Protein AF-A0A821WU98-F1 (afdb_monomer_lite)

Foldseek 3Di:
DAADLDPVCNPPFGDDPDDDDDPPPDALVNVLVVVQVVLVVCVVVVHQAAAAEEELDPRPLVNQCQQQVQVDDHDDCPVLQDPRWQAFDPPVVPPLFRGGRTHSHAYAYALLNLLLLLLVLQVDPLAFADFPLATQHLVLVVVLQVPDDCVQQVDDPCLSVPPDSSDSVSLCSCLDPSNLVSSVVDPRCPGNSVSSVLSNCLLPLVCLVVSLVVQVVRVVCLVPDDVVSSPPCPVPPPDDPDDDDDPSDSCSHHRHPSSSSNSSSNNNSLVSQVSCCVVVVDPPSSNPSCSSHCVSVVVLLQQLQVPDPPPDPRSDDDSVSSVVSSVD

Secondary structure (DSSP, 8-state):
-B---STTTTTSPPB--------S---HHHHHHHHHHHHHHHHTTT----EEEE-S-HHHHHHHHHHHTTTSPPP--GGG--TT-EE----TT-TT--S-SEESSEEEE-HHHHHHHHHHHHT-TT--EEETTEEE-HHHHHHHHHHS-HHHH---HHHHS-S-TT-SHHHHHHTSHHHHHHHTTSTT-HHHHHHHHHHHHTT-GGGHHHHHHHHHHHHHHHHHS-HHHH---GGG-SS----TT----GGGGS--HHHHHHHHHHHHHHHHHHHHHHTTSS-GGGG-GGGGSSHHHHHHHHHHHH-S-TT-------HHHHHHHHT-

Structure (mmCIF, N/CA/C/O backbone):
data_AF-A0A821WU98-F1
#
_entry.id   AF-A0A821WU98-F1
#
loop_
_atom_site.group_PDB
_atom_site.id
_atom_site.type_symbol
_atom_site.label_atom_id
_atom_site.label_alt_id
_atom_site.label_comp_id
_atom_site.label_asym_id
_atom_site.label_entity_id
_atom_site.label_seq_id
_atom_site.pdbx_PDB_ins_code
_atom_site.Cartn_x
_atom_site.Cartn_y
_atom_site.Cartn_z
_atom_site.occupancy
_atom_site.B_iso_or_equiv
_atom_site.auth_seq_id
_atom_site.auth_comp_id
_atom_site.auth_asym_id
_atom_site.auth_atom_id
_atom_site.pdbx_PDB_model_num
ATOM 1 N N . MET A 1 1 ? -0.597 -2.923 18.416 1.00 86.81 1 MET A N 1
ATOM 2 C CA . MET A 1 1 ? -0.242 -1.597 18.962 1.00 86.81 1 MET A CA 1
ATOM 3 C C . MET A 1 1 ? -1.342 -0.612 18.607 1.00 86.81 1 MET A C 1
ATOM 5 O O . MET A 1 1 ? -2.120 -0.918 17.708 1.00 86.81 1 MET A O 1
ATOM 9 N N . ILE A 1 2 ? -1.428 0.514 19.309 1.00 89.56 2 ILE A N 1
ATOM 10 C CA . ILE A 1 2 ? -2.379 1.593 19.022 1.00 89.56 2 ILE A CA 1
ATOM 11 C C . ILE A 1 2 ? -1.643 2.920 18.878 1.00 89.56 2 ILE A C 1
ATOM 13 O O . ILE A 1 2 ? -0.760 3.215 19.676 1.00 89.56 2 ILE A O 1
ATOM 17 N N . GLN A 1 3 ? -2.025 3.708 17.878 1.00 89.06 3 GLN A N 1
ATOM 18 C CA . GLN A 1 3 ? -1.543 5.070 17.671 1.00 89.06 3 GLN A CA 1
ATOM 19 C C . GLN A 1 3 ? -2.699 6.038 17.956 1.00 89.06 3 GLN A C 1
ATOM 21 O O . GLN A 1 3 ? -3.720 5.965 17.264 1.00 89.06 3 GLN A O 1
ATOM 2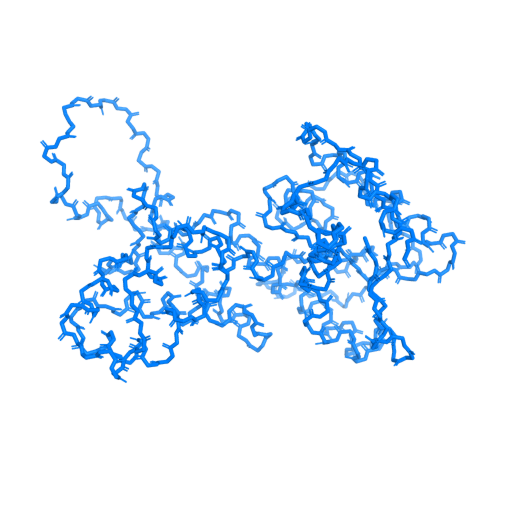6 N N . PRO A 1 4 ? -2.590 6.922 18.962 1.00 88.56 4 PRO A N 1
ATOM 27 C CA . PRO A 1 4 ? -3.572 7.978 19.169 1.00 88.56 4 PRO A CA 1
ATOM 28 C C . PRO A 1 4 ? -3.594 8.957 17.989 1.00 88.56 4 PRO A C 1
ATOM 30 O O . PRO A 1 4 ? -2.552 9.296 17.431 1.00 88.56 4 PRO A O 1
ATOM 33 N N . LEU A 1 5 ? -4.792 9.428 17.637 1.00 85.06 5 LEU A N 1
ATOM 34 C CA . LEU A 1 5 ? -5.016 10.412 16.567 1.00 85.06 5 LEU A CA 1
ATOM 35 C C . LEU A 1 5 ? -5.591 11.740 17.084 1.00 85.06 5 LEU A C 1
ATOM 37 O O . LEU A 1 5 ? -5.927 12.612 16.290 1.00 85.06 5 LEU A O 1
ATOM 41 N N . SER A 1 6 ? -5.759 11.895 18.400 1.00 79.38 6 SER A N 1
ATOM 42 C CA . SER A 1 6 ? -6.257 13.143 18.980 1.00 79.38 6 SER A CA 1
ATOM 43 C C . SER A 1 6 ? -5.145 14.184 19.067 1.00 79.38 6 SER A C 1
ATOM 45 O O . SER A 1 6 ? -3.996 13.850 19.350 1.00 79.38 6 SER A O 1
ATOM 47 N N . SER A 1 7 ? -5.500 15.459 18.899 1.00 68.31 7 SER A N 1
ATOM 48 C CA . SER A 1 7 ? -4.571 16.598 18.956 1.00 68.31 7 SER A CA 1
ATOM 49 C C . SER A 1 7 ? -3.694 16.624 20.212 1.00 68.31 7 SER A C 1
ATOM 51 O O . SER A 1 7 ? -2.523 16.973 20.143 1.00 68.31 7 SER A O 1
ATOM 53 N N . ARG A 1 8 ? -4.232 16.181 21.355 1.00 71.31 8 ARG A N 1
ATOM 54 C CA . ARG A 1 8 ? -3.520 16.137 22.645 1.00 71.31 8 ARG A CA 1
ATOM 55 C C . ARG A 1 8 ? -2.510 14.993 22.778 1.00 71.31 8 ARG A C 1
ATOM 57 O O . ARG A 1 8 ? -1.703 15.021 23.697 1.00 71.31 8 ARG A O 1
ATOM 64 N N . ALA A 1 9 ? -2.595 13.970 21.931 1.00 72.12 9 ALA A N 1
ATOM 65 C CA . ALA A 1 9 ? -1.854 12.717 22.090 1.00 72.12 9 ALA A CA 1
ATOM 66 C C . ALA A 1 9 ? -1.132 12.270 20.810 1.00 72.12 9 ALA A C 1
ATOM 68 O O . ALA A 1 9 ? -0.590 11.170 20.763 1.00 72.12 9 ALA A O 1
ATOM 69 N N . ILE A 1 10 ? -1.146 13.088 19.759 1.00 73.81 10 ILE A N 1
ATOM 70 C CA . ILE A 1 10 ? -0.673 12.683 18.434 1.00 73.81 10 ILE A CA 1
ATOM 71 C C . ILE A 1 10 ? 0.839 12.476 18.358 1.00 73.81 10 ILE A C 1
ATOM 73 O O . ILE A 1 10 ? 1.304 11.651 17.575 1.00 73.81 10 ILE A O 1
ATOM 77 N N . ASP A 1 11 ? 1.580 13.186 19.205 1.00 77.88 11 ASP A N 1
ATOM 78 C CA . ASP A 1 11 ? 3.032 13.065 19.319 1.00 77.88 11 ASP A CA 1
ATOM 79 C C . ASP A 1 11 ? 3.439 11.993 20.345 1.00 77.88 11 ASP A C 1
ATOM 81 O O . ASP A 1 11 ? 4.627 11.752 20.562 1.00 77.88 11 ASP A O 1
ATOM 85 N N . LEU A 1 12 ? 2.463 11.319 20.973 1.00 80.81 12 LEU A N 1
ATOM 86 C CA . LEU A 1 12 ? 2.749 10.198 21.859 1.00 80.81 12 LEU A CA 1
ATOM 87 C C . LEU A 1 12 ? 3.147 8.964 21.040 1.00 80.81 12 LEU A C 1
ATOM 89 O O . LEU A 1 12 ? 2.558 8.686 19.984 1.00 80.81 12 LEU A O 1
ATOM 93 N N . PRO A 1 13 ? 4.128 8.190 21.535 1.00 77.62 13 PRO A N 1
ATOM 94 C CA . PRO A 1 13 ? 4.513 6.946 20.901 1.00 77.62 13 PRO A CA 1
ATOM 95 C C . PRO A 1 13 ? 3.349 5.944 20.930 1.00 77.62 13 PRO A C 1
ATOM 97 O O . PRO A 1 13 ? 2.485 5.997 21.812 1.00 77.62 13 PRO A O 1
ATOM 100 N N . PRO A 1 14 ? 3.318 4.995 19.985 1.00 84.56 14 PRO A N 1
ATOM 101 C CA . PRO A 1 14 ? 2.276 3.992 19.945 1.00 84.56 14 PRO A CA 1
ATOM 102 C C . PRO A 1 14 ? 2.384 3.050 21.144 1.00 84.56 14 PRO A C 1
ATOM 104 O O . PRO A 1 14 ? 3.469 2.613 21.525 1.00 84.56 14 PRO A O 1
ATOM 107 N N . TYR A 1 15 ? 1.236 2.657 21.688 1.00 86.12 15 TYR A N 1
ATOM 108 C CA . TYR A 1 15 ? 1.167 1.775 22.849 1.00 86.12 15 TYR A CA 1
ATOM 109 C C . TYR A 1 15 ? 1.041 0.314 22.426 1.00 86.12 15 TYR A C 1
ATOM 111 O O . TYR A 1 15 ? 0.262 -0.041 21.525 1.00 86.12 15 TYR A O 1
ATOM 119 N N . LEU A 1 16 ? 1.766 -0.574 23.104 1.00 87.50 16 LEU A N 1
ATOM 120 C CA . LEU A 1 16 ? 1.586 -2.009 22.937 1.00 87.50 16 LEU A CA 1
ATOM 121 C C . LEU A 1 16 ? 0.345 -2.480 23.704 1.00 87.50 16 LEU A C 1
ATOM 123 O O . LEU A 1 16 ? 0.379 -2.687 24.906 1.00 87.50 16 LEU A O 1
ATOM 127 N N . LEU A 1 17 ? -0.760 -2.670 22.981 1.00 86.12 17 LEU A N 1
ATOM 128 C CA . LEU A 1 17 ? -2.005 -3.188 23.560 1.00 86.12 17 LEU A CA 1
ATOM 129 C C . LEU A 1 17 ? -1.967 -4.702 23.821 1.00 86.12 17 LEU A C 1
ATOM 131 O O . LEU A 1 17 ? -2.493 -5.180 24.816 1.00 86.12 17 LEU A O 1
ATOM 135 N N . ALA A 1 18 ? -1.422 -5.461 22.871 1.00 85.94 18 ALA A N 1
ATOM 136 C CA . ALA A 1 18 ? -1.409 -6.916 22.906 1.00 85.94 18 ALA A CA 1
ATOM 137 C C . ALA A 1 18 ? -0.236 -7.447 22.080 1.00 85.94 18 ALA A C 1
ATOM 139 O O . ALA A 1 18 ? 0.039 -6.938 20.988 1.00 85.94 18 ALA A O 1
ATOM 140 N N . SER A 1 19 ? 0.409 -8.493 22.593 1.00 86.06 19 SER A N 1
ATOM 141 C CA . SER A 1 19 ? 1.459 -9.256 21.923 1.00 86.06 19 SER A CA 1
ATOM 142 C C . SER A 1 19 ? 1.319 -10.734 22.275 1.00 86.06 19 SER A C 1
ATOM 144 O O . SER A 1 19 ? 1.027 -11.072 23.419 1.00 86.06 19 SER A O 1
ATOM 146 N N . TYR A 1 20 ? 1.501 -11.611 21.293 1.00 86.25 20 TYR A N 1
ATOM 147 C CA . TYR A 1 20 ? 1.457 -13.062 21.462 1.00 86.25 20 TYR A CA 1
ATOM 148 C C . TYR A 1 20 ? 2.141 -13.746 20.275 1.00 86.25 20 TYR A C 1
ATOM 150 O O . TYR A 1 20 ? 2.273 -13.170 19.193 1.00 86.25 20 TYR A O 1
ATOM 158 N N . GLY A 1 21 ? 2.577 -14.989 20.480 1.00 84.62 21 GLY A N 1
ATOM 159 C CA . GLY A 1 21 ? 3.131 -15.826 19.418 1.00 84.62 21 GLY A CA 1
ATOM 160 C C . GLY A 1 21 ? 2.041 -16.416 18.520 1.00 84.62 21 GLY A C 1
ATOM 161 O O . GLY A 1 21 ? 0.936 -16.705 18.972 1.00 84.62 21 GLY A O 1
ATOM 162 N N . THR A 1 22 ? 2.358 -16.624 17.243 1.00 83.56 22 THR A N 1
ATOM 163 C CA . THR A 1 22 ? 1.507 -17.353 16.294 1.00 83.56 22 THR A CA 1
ATOM 164 C C . THR A 1 22 ? 2.364 -18.263 15.423 1.00 83.56 22 THR A C 1
ATOM 166 O O . THR A 1 22 ? 3.484 -17.912 15.059 1.00 83.56 22 THR A O 1
ATOM 169 N N . ASP A 1 23 ? 1.823 -19.419 15.052 1.00 85.31 23 ASP A N 1
ATOM 170 C CA . ASP A 1 23 ? 2.407 -20.348 14.080 1.00 85.31 23 ASP A CA 1
ATOM 171 C C . ASP A 1 23 ? 2.087 -19.966 12.616 1.00 85.31 23 ASP A C 1
ATOM 173 O O . ASP A 1 23 ? 2.383 -20.714 11.686 1.00 85.31 23 ASP A O 1
ATOM 177 N N . SER A 1 24 ? 1.473 -18.794 12.401 1.00 81.00 24 SER A N 1
ATOM 178 C CA . SER A 1 24 ? 1.063 -18.250 11.096 1.00 81.00 24 SER A CA 1
ATOM 179 C C . SER A 1 24 ? -0.023 -19.044 10.352 1.00 81.00 24 SER A C 1
ATOM 181 O O . SER A 1 24 ? -0.330 -18.734 9.190 1.00 81.00 24 SER A O 1
ATOM 183 N N . ARG A 1 25 ? -0.675 -20.014 11.010 1.00 88.19 25 ARG A N 1
ATOM 184 C CA . ARG A 1 25 ? -1.753 -20.833 10.421 1.00 88.19 25 ARG A CA 1
ATOM 185 C C . ARG A 1 25 ? -3.135 -20.172 10.440 1.00 88.19 25 ARG A C 1
ATOM 187 O O . ARG A 1 25 ? -4.088 -20.749 9.932 1.00 88.19 25 ARG A O 1
ATOM 194 N N . TYR A 1 26 ? -3.240 -18.940 10.933 1.00 89.75 26 TYR A N 1
ATOM 195 C CA . TYR A 1 26 ? -4.493 -18.184 10.957 1.00 89.75 26 TYR A CA 1
ATOM 196 C C . TYR A 1 26 ? -5.041 -17.879 9.552 1.00 89.75 26 TYR A C 1
ATOM 198 O O . TYR A 1 26 ? -4.301 -17.740 8.565 1.00 89.75 26 TYR A O 1
ATOM 206 N N . THR A 1 27 ? -6.358 -17.727 9.483 1.00 92.06 27 THR A N 1
ATOM 207 C CA . THR A 1 27 ? -7.149 -17.406 8.294 1.00 92.06 27 THR A CA 1
ATOM 208 C C . THR A 1 27 ? -7.666 -15.965 8.334 1.00 92.06 27 THR A C 1
ATOM 210 O O . THR A 1 27 ? -7.571 -15.263 9.341 1.00 92.06 27 THR A O 1
ATOM 213 N N . SER A 1 28 ? -8.267 -15.502 7.234 1.00 91.69 28 SER A N 1
ATOM 214 C CA . SER A 1 28 ? -8.948 -14.200 7.203 1.00 91.69 28 SER A CA 1
ATOM 215 C C . SER A 1 28 ? -10.123 -14.106 8.186 1.00 91.69 28 SER A C 1
ATOM 217 O O . SER A 1 28 ? -10.431 -13.007 8.637 1.00 91.69 28 SER A O 1
ATOM 219 N N . ASN A 1 29 ? -10.766 -15.223 8.540 1.00 90.75 29 ASN A N 1
ATOM 220 C CA . ASN A 1 29 ? -11.872 -15.225 9.502 1.00 90.75 29 ASN A CA 1
ATOM 221 C C . ASN A 1 29 ? -11.370 -15.033 10.937 1.00 90.75 29 ASN A C 1
ATOM 223 O O . ASN A 1 29 ? -11.980 -14.287 11.704 1.00 90.75 29 ASN A O 1
ATOM 227 N N . ASP A 1 30 ? -10.226 -15.629 11.277 1.00 92.06 30 ASP A N 1
ATOM 228 C CA . ASP A 1 30 ? -9.583 -15.441 12.583 1.00 92.06 30 ASP A CA 1
ATOM 229 C C . ASP A 1 30 ? -9.155 -13.981 12.764 1.00 92.06 30 ASP A C 1
ATOM 231 O O . ASP A 1 30 ? -9.390 -13.366 13.804 1.00 92.06 30 ASP A O 1
ATOM 235 N N . ILE A 1 31 ? -8.60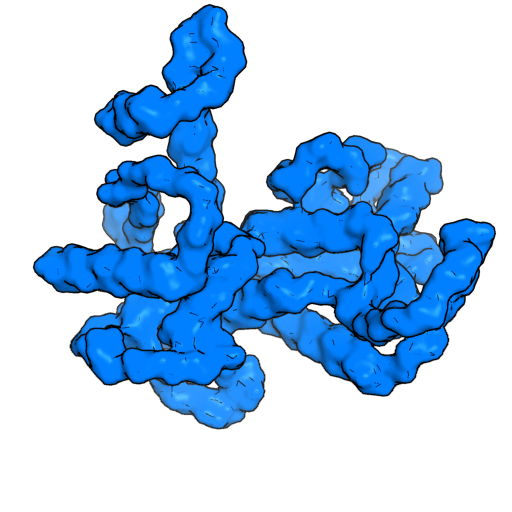6 -13.385 11.699 1.00 92.25 31 ILE A N 1
ATOM 236 C CA . ILE A 1 31 ? -8.261 -11.961 11.648 1.00 92.25 31 ILE A CA 1
ATOM 237 C C . ILE A 1 31 ? -9.489 -11.081 11.916 1.00 92.25 31 ILE A C 1
ATOM 239 O O . ILE A 1 31 ? -9.418 -10.177 12.749 1.00 92.25 31 ILE A O 1
ATOM 243 N N . ILE A 1 32 ? -10.602 -11.337 11.217 1.00 91.19 32 ILE A N 1
ATOM 244 C CA . ILE A 1 32 ? -11.858 -10.596 11.396 1.00 91.19 32 ILE A CA 1
ATOM 245 C C . ILE A 1 32 ? -12.329 -10.710 12.844 1.00 91.19 32 ILE A C 1
ATOM 247 O O . ILE A 1 32 ? -12.612 -9.693 13.471 1.00 91.19 32 ILE A O 1
ATOM 251 N N . SER A 1 33 ? -12.378 -11.928 13.382 1.00 90.56 33 SER A N 1
ATOM 252 C CA . SER A 1 33 ? -12.838 -12.192 14.750 1.00 90.56 33 SER A CA 1
ATOM 253 C C . SER A 1 33 ? -11.995 -11.438 15.777 1.00 90.56 33 SER A C 1
ATOM 255 O O . SER A 1 33 ? -12.533 -10.818 16.694 1.00 90.56 33 SER A O 1
ATOM 257 N N . ARG A 1 34 ? -10.677 -11.388 15.565 1.00 90.94 34 ARG A N 1
ATOM 258 C CA . ARG A 1 34 ? -9.761 -10.602 16.390 1.00 90.94 34 ARG A CA 1
ATOM 259 C C . ARG A 1 34 ? -10.039 -9.101 16.316 1.00 90.94 34 ARG A C 1
ATOM 261 O O . ARG A 1 34 ? -10.093 -8.458 17.358 1.00 90.94 34 ARG A O 1
ATOM 268 N N . TRP A 1 35 ? -10.205 -8.523 15.126 1.00 91.50 35 TRP A N 1
ATOM 269 C CA . TRP A 1 35 ? -10.520 -7.090 15.009 1.00 91.50 35 TRP A CA 1
ATOM 270 C C . TRP A 1 35 ? -11.869 -6.743 15.621 1.00 91.50 35 TRP A C 1
ATOM 272 O O . TRP A 1 35 ? -11.989 -5.693 16.241 1.00 91.50 35 TRP A O 1
ATOM 282 N N . LYS A 1 36 ? -12.868 -7.621 15.491 1.00 89.19 36 LYS A N 1
ATOM 283 C CA . LYS A 1 36 ? -14.148 -7.450 16.182 1.00 89.19 36 LYS A CA 1
ATOM 284 C C . LYS A 1 36 ? -13.938 -7.398 17.691 1.00 89.19 36 LYS A C 1
ATOM 286 O O . LYS A 1 36 ? -14.335 -6.426 18.310 1.00 89.19 36 LYS A O 1
ATOM 291 N N . ASN A 1 37 ? -13.246 -8.382 18.265 1.00 90.69 37 ASN A N 1
ATOM 292 C CA . ASN A 1 37 ? -12.974 -8.412 19.703 1.00 90.69 37 ASN A CA 1
ATOM 293 C C . ASN A 1 37 ? -12.240 -7.144 20.181 1.00 90.69 37 ASN A C 1
ATOM 295 O O . ASN A 1 37 ? -12.685 -6.500 21.126 1.00 90.69 37 ASN A O 1
ATOM 299 N N . ILE A 1 38 ? -11.175 -6.737 19.480 1.00 90.81 38 ILE A N 1
ATOM 300 C CA . ILE A 1 38 ? -10.427 -5.512 19.801 1.00 90.81 38 ILE A CA 1
ATOM 301 C C . ILE A 1 38 ? -11.349 -4.288 19.750 1.00 90.81 38 ILE A C 1
ATOM 303 O O . ILE A 1 38 ? -11.363 -3.494 20.688 1.00 90.81 38 ILE A O 1
ATOM 307 N N . PHE A 1 39 ? -12.134 -4.148 18.681 1.00 90.00 39 PHE A N 1
ATOM 308 C CA . PHE A 1 39 ? -13.072 -3.041 18.509 1.00 90.00 39 PHE A CA 1
ATOM 309 C C . PHE A 1 39 ? -14.089 -2.972 19.655 1.00 90.00 39 PHE A C 1
ATOM 311 O O . PHE A 1 39 ? -14.265 -1.911 20.249 1.00 90.00 39 PHE A O 1
ATOM 318 N N . GLU A 1 40 ? -14.693 -4.105 20.017 1.00 88.62 40 GLU A N 1
ATOM 319 C CA . GLU A 1 40 ? -15.653 -4.200 21.120 1.00 88.62 40 GLU A CA 1
ATOM 320 C C . GLU A 1 40 ? -15.013 -3.813 22.462 1.00 88.62 40 GLU A C 1
ATOM 322 O O . GLU A 1 40 ? -15.597 -3.037 23.216 1.00 88.62 40 GLU A O 1
ATOM 327 N N . LYS A 1 41 ? -13.772 -4.243 22.728 1.00 91.31 41 LYS A N 1
ATOM 328 C CA . LYS A 1 41 ? -13.038 -3.867 23.948 1.00 91.31 41 LYS A CA 1
ATOM 329 C C . LYS A 1 41 ? -12.685 -2.387 24.032 1.00 91.31 41 LYS A C 1
ATOM 331 O O . LYS A 1 41 ? -12.680 -1.828 25.128 1.00 91.31 41 LYS A O 1
ATOM 336 N N . PHE A 1 42 ? -12.410 -1.731 22.909 1.00 90.56 42 PHE A N 1
ATOM 337 C CA . PHE A 1 42 ? -12.261 -0.274 22.891 1.00 90.56 42 PHE A CA 1
ATOM 338 C C . PHE A 1 42 ? -13.598 0.439 23.080 1.00 90.56 42 PHE A C 1
ATOM 340 O O . PHE A 1 42 ? -13.661 1.431 23.808 1.00 90.56 42 PHE A O 1
ATOM 347 N N . ARG A 1 43 ? -14.669 -0.097 22.487 1.00 87.38 43 ARG A N 1
ATOM 348 C CA . ARG A 1 43 ? -16.027 0.435 22.626 1.00 87.38 43 ARG A CA 1
ATOM 349 C C . ARG A 1 43 ? -16.510 0.401 24.075 1.00 87.38 43 ARG A C 1
ATOM 351 O O . ARG A 1 43 ? -17.016 1.410 24.548 1.00 87.38 43 ARG A O 1
ATOM 358 N N . GLU A 1 44 ? -16.285 -0.705 24.789 1.00 90.75 44 GLU A N 1
ATOM 359 C CA . GLU A 1 44 ? -16.557 -0.838 26.235 1.00 90.75 44 GLU A CA 1
ATOM 360 C C . GLU A 1 44 ? -15.872 0.263 27.070 1.00 90.75 44 GLU A C 1
ATOM 362 O O . GLU A 1 44 ? -16.353 0.620 28.139 1.00 90.75 44 GLU A O 1
ATOM 367 N N . LYS A 1 45 ? -14.759 0.825 26.577 1.00 90.94 45 LYS A N 1
ATOM 368 C CA . LYS A 1 45 ? -14.000 1.907 27.223 1.00 90.94 45 LYS A CA 1
ATOM 369 C C . LYS A 1 45 ? -14.273 3.294 26.630 1.00 90.94 45 LYS A C 1
ATOM 371 O O . LYS A 1 45 ? -13.514 4.221 26.899 1.00 90.94 45 LYS A O 1
ATOM 376 N N . HIS A 1 46 ? -15.303 3.439 25.797 1.00 89.56 46 HIS A N 1
ATOM 377 C CA . HIS A 1 46 ? -15.643 4.681 25.091 1.00 89.56 46 HIS A CA 1
ATOM 378 C C . HIS A 1 46 ? -14.512 5.247 24.213 1.00 89.56 46 HIS A C 1
ATOM 380 O O . HIS A 1 46 ? -14.448 6.448 23.948 1.00 89.56 46 HIS A O 1
ATOM 386 N N . ILE A 1 47 ? -13.620 4.385 23.718 1.00 88.62 47 ILE A N 1
ATOM 387 C CA . ILE A 1 47 ? -12.553 4.773 22.796 1.00 88.62 47 ILE A CA 1
ATOM 388 C C . ILE A 1 47 ? -13.020 4.506 21.366 1.00 88.62 47 ILE A C 1
ATOM 390 O O . ILE A 1 47 ? -13.305 3.370 20.982 1.00 88.62 47 ILE A O 1
ATOM 394 N N . LYS A 1 48 ? -13.059 5.559 20.546 1.00 88.69 48 LYS A N 1
ATOM 395 C CA . LYS A 1 48 ? -13.439 5.458 19.134 1.00 88.69 48 LYS A CA 1
ATOM 396 C C . LYS A 1 48 ? -12.257 4.970 18.295 1.00 88.69 48 LYS A C 1
ATOM 398 O O . LYS A 1 48 ? -11.260 5.673 18.141 1.00 88.69 48 LYS A O 1
ATOM 403 N N . VAL A 1 49 ? -12.378 3.777 17.720 1.00 90.56 49 VAL A N 1
ATOM 404 C CA . VAL A 1 49 ? -11.365 3.208 16.820 1.00 90.56 49 VAL A CA 1
ATOM 405 C C . VAL A 1 49 ? -11.641 3.668 15.392 1.00 90.56 49 VAL A C 1
ATOM 407 O O . VAL A 1 49 ? -12.642 3.271 14.802 1.00 90.56 49 VAL A O 1
ATOM 410 N N . LEU A 1 50 ? -10.746 4.475 14.814 1.00 92.19 50 LEU A N 1
ATOM 411 C CA . LEU A 1 50 ? -10.874 4.900 13.415 1.00 92.19 50 LEU A CA 1
ATOM 412 C C . LEU A 1 50 ? -10.698 3.729 12.444 1.00 92.19 50 LEU A C 1
ATOM 414 O O . LEU A 1 50 ? -11.473 3.569 11.502 1.00 92.19 50 LEU A O 1
ATOM 418 N N . GLY A 1 51 ? -9.669 2.912 12.651 1.00 92.31 51 GLY A N 1
ATOM 419 C CA . GLY A 1 51 ? -9.345 1.849 11.717 1.00 92.31 51 GLY A CA 1
ATOM 420 C C . GLY A 1 51 ? -8.109 1.050 12.078 1.00 92.31 51 GLY A C 1
ATOM 421 O O . GLY A 1 51 ? -7.444 1.303 13.080 1.00 92.31 51 GLY A O 1
ATOM 422 N N . TYR A 1 52 ? -7.812 0.085 11.216 1.00 92.38 52 TYR A N 1
ATOM 423 C CA . TYR A 1 52 ? -6.643 -0.779 11.307 1.00 92.38 52 TYR A CA 1
ATOM 424 C C . TYR A 1 52 ? -5.711 -0.515 10.125 1.00 92.38 52 TYR A C 1
ATOM 426 O O . TYR A 1 52 ? -6.144 -0.616 8.975 1.00 92.38 52 TYR A O 1
ATOM 434 N N . SER A 1 53 ? -4.438 -0.224 10.406 1.00 91.50 53 SER A N 1
ATOM 435 C CA . SER A 1 53 ? -3.376 -0.221 9.394 1.00 91.50 53 SER A CA 1
ATOM 436 C C . SER A 1 53 ? -2.521 -1.475 9.510 1.00 91.50 53 SER A C 1
ATOM 438 O O . SER A 1 53 ? -2.153 -1.867 10.621 1.00 91.50 53 SER A O 1
ATOM 440 N N . ILE A 1 54 ? -2.290 -2.154 8.384 1.00 90.44 54 ILE A N 1
ATOM 441 C CA . ILE A 1 54 ? -1.751 -3.518 8.365 1.00 90.44 54 ILE A CA 1
ATOM 442 C C . ILE A 1 54 ? -0.896 -3.757 7.130 1.00 90.44 54 ILE A C 1
ATOM 444 O O . ILE A 1 54 ? -1.189 -3.253 6.046 1.00 90.44 54 ILE A O 1
ATOM 448 N N . ASP A 1 55 ? 0.101 -4.617 7.281 1.00 86.19 55 ASP A N 1
ATOM 449 C CA . ASP A 1 55 ? 0.970 -5.097 6.218 1.00 86.19 55 ASP A CA 1
ATOM 450 C C . ASP A 1 55 ? 0.214 -5.627 4.993 1.00 86.19 55 ASP A C 1
ATOM 452 O O . ASP A 1 55 ? -0.922 -6.119 5.052 1.00 86.19 55 ASP A O 1
ATOM 456 N N . CYS A 1 56 ? 0.911 -5.595 3.858 1.00 86.50 56 CYS A N 1
ATOM 457 C CA . CYS A 1 56 ? 0.387 -5.984 2.552 1.00 86.50 56 CYS A CA 1
ATOM 458 C C . CYS A 1 56 ? 0.261 -7.507 2.320 1.00 86.50 56 CYS A C 1
ATOM 460 O O . CYS A 1 56 ? 0.525 -7.998 1.210 1.00 86.50 56 CYS A O 1
ATOM 462 N N . ASP A 1 57 ? -0.141 -8.271 3.339 1.00 88.88 57 ASP A N 1
ATOM 463 C CA . ASP A 1 57 ? -0.414 -9.709 3.233 1.00 88.88 57 ASP A CA 1
ATOM 464 C C . ASP A 1 57 ? -1.809 -9.996 2.652 1.00 88.88 57 ASP A C 1
ATOM 466 O O . ASP A 1 57 ? -2.801 -9.311 2.911 1.00 88.88 57 ASP A O 1
ATOM 470 N N . SER A 1 58 ? -1.898 -11.069 1.867 1.00 89.38 58 SER A N 1
ATOM 471 C CA . SER A 1 58 ? -3.135 -11.457 1.182 1.00 89.38 58 SER A CA 1
ATOM 472 C C . SER A 1 58 ? -4.281 -11.864 2.121 1.00 89.38 58 SER A C 1
ATOM 474 O O . SER A 1 58 ? -5.442 -11.572 1.813 1.00 89.38 58 SER A O 1
ATOM 476 N N . LYS A 1 59 ? -3.990 -12.494 3.269 1.00 92.56 59 LYS A N 1
ATOM 477 C CA . LYS A 1 59 ? -4.997 -12.907 4.260 1.00 92.56 59 LYS A CA 1
ATOM 478 C C . LYS A 1 59 ? -5.622 -11.687 4.927 1.00 92.56 59 LYS A C 1
ATOM 480 O O . LYS A 1 59 ? -6.845 -11.654 5.098 1.00 92.56 59 LYS A O 1
ATOM 485 N N . TYR A 1 60 ? -4.800 -10.685 5.244 1.00 93.69 60 TYR A N 1
ATOM 486 C CA . TYR A 1 60 ? -5.243 -9.409 5.799 1.00 93.69 60 TYR A CA 1
ATOM 487 C C . TYR A 1 60 ? -6.080 -8.622 4.800 1.00 93.69 60 TYR A C 1
ATOM 489 O O . TYR A 1 60 ? -7.203 -8.246 5.123 1.00 93.69 60 TYR A O 1
ATOM 497 N N . LEU A 1 61 ? -5.614 -8.473 3.560 1.00 94.38 61 LEU A N 1
ATOM 498 C CA . LEU A 1 61 ? -6.383 -7.797 2.516 1.00 94.38 61 LEU A CA 1
ATOM 499 C C . LEU A 1 61 ? -7.752 -8.457 2.281 1.00 94.38 61 LEU A C 1
ATOM 501 O O . LEU A 1 61 ? -8.761 -7.767 2.124 1.00 94.38 61 LEU A O 1
ATOM 505 N N . ARG A 1 62 ? -7.825 -9.795 2.285 1.00 93.44 62 ARG A N 1
ATOM 506 C CA . ARG A 1 62 ? -9.108 -10.510 2.193 1.00 93.44 62 ARG A CA 1
ATOM 507 C C . ARG A 1 62 ? -10.021 -10.185 3.380 1.00 93.44 62 ARG A C 1
ATOM 509 O O . ARG A 1 62 ? -11.197 -9.913 3.153 1.00 93.44 62 ARG A O 1
ATOM 516 N N . ALA A 1 63 ? -9.496 -10.175 4.606 1.00 93.19 63 ALA A N 1
ATOM 517 C CA . ALA A 1 63 ? -10.255 -9.792 5.797 1.00 93.19 63 ALA A CA 1
ATOM 518 C C . ALA A 1 63 ? -10.787 -8.350 5.701 1.00 93.19 63 ALA A C 1
ATOM 520 O O . ALA A 1 63 ? -11.978 -8.125 5.914 1.00 93.19 63 ALA A O 1
ATOM 521 N N . MET A 1 64 ? -9.939 -7.401 5.286 1.00 93.75 64 MET A N 1
ATOM 522 C CA . MET A 1 64 ? -10.318 -5.999 5.065 1.00 93.75 64 MET A CA 1
ATOM 523 C C . MET A 1 64 ? -11.463 -5.880 4.062 1.00 93.75 64 MET A C 1
ATOM 525 O O . MET A 1 64 ? -12.473 -5.248 4.343 1.00 93.75 64 MET A O 1
ATOM 529 N N . ARG A 1 65 ? -11.353 -6.541 2.907 1.00 93.19 65 ARG A N 1
ATOM 530 C CA . ARG A 1 65 ? -12.399 -6.521 1.875 1.00 93.19 65 ARG A CA 1
ATOM 531 C C . ARG A 1 65 ? -13.731 -7.051 2.386 1.00 93.19 65 ARG A C 1
ATOM 533 O O . ARG A 1 65 ? -14.770 -6.434 2.161 1.00 93.19 65 ARG A O 1
ATOM 540 N N . VAL A 1 66 ? -13.704 -8.182 3.089 1.00 91.06 66 VAL A N 1
ATOM 541 C CA . VAL A 1 66 ? -14.914 -8.805 3.639 1.00 91.06 66 VAL A CA 1
ATOM 542 C C . VAL A 1 66 ? -15.560 -7.926 4.707 1.00 91.06 66 VAL A C 1
ATOM 544 O O . VAL A 1 66 ? -16.788 -7.850 4.734 1.00 91.06 66 VAL A O 1
ATOM 547 N N . ILE A 1 67 ? -14.781 -7.244 5.553 1.00 88.50 67 ILE A N 1
ATOM 548 C CA . ILE A 1 67 ? -15.329 -6.441 6.655 1.00 88.50 67 ILE A CA 1
ATOM 549 C C . ILE A 1 67 ? -15.804 -5.054 6.212 1.00 88.50 67 ILE A C 1
ATOM 551 O O . ILE A 1 67 ? -16.865 -4.619 6.650 1.00 88.50 67 ILE A O 1
ATOM 555 N N . THR A 1 68 ? -15.115 -4.401 5.271 1.00 88.81 68 THR A N 1
ATOM 556 C CA . THR A 1 68 ? -15.520 -3.084 4.735 1.00 88.81 68 THR A CA 1
ATOM 557 C C . THR A 1 68 ? -16.545 -3.213 3.610 1.00 88.81 68 THR A C 1
ATOM 559 O O . THR A 1 68 ? -17.400 -2.350 3.404 1.00 88.81 68 THR A O 1
ATOM 562 N N . GLY A 1 69 ? -16.576 -4.362 2.929 1.00 87.25 69 GLY A N 1
ATOM 563 C CA . GLY A 1 69 ? -17.475 -4.637 1.795 1.00 87.25 69 GLY A CA 1
ATOM 564 C C . GLY A 1 69 ? -16.882 -4.210 0.473 1.00 87.25 69 GLY A C 1
ATOM 565 O O . GLY A 1 69 ? -17.604 -4.111 -0.514 1.00 87.25 69 GLY A O 1
ATOM 566 N N . PHE A 1 70 ? -15.576 -3.971 0.474 1.00 89.94 70 PHE A N 1
ATOM 567 C CA . PHE A 1 70 ? -14.814 -3.538 -0.671 1.00 89.94 70 PHE A CA 1
ATOM 568 C C . PHE A 1 70 ? -14.635 -4.685 -1.669 1.00 89.94 70 PHE A C 1
ATOM 570 O O . PHE A 1 70 ? -13.856 -5.622 -1.447 1.00 89.94 70 PHE A O 1
ATOM 577 N N . PHE A 1 71 ? -15.398 -4.635 -2.763 1.00 85.81 71 PHE A N 1
ATOM 578 C CA . PHE A 1 71 ? -15.439 -5.676 -3.795 1.00 85.81 71 PHE A CA 1
ATOM 579 C C . PHE A 1 71 ? -15.625 -7.095 -3.238 1.00 85.81 71 PHE A C 1
ATOM 581 O O . PHE A 1 71 ? -15.034 -8.052 -3.742 1.00 85.81 71 PHE A O 1
ATOM 588 N N . ALA A 1 72 ? -16.388 -7.251 -2.158 1.00 82.56 72 ALA A N 1
ATOM 589 C CA . ALA A 1 72 ? -16.629 -8.546 -1.535 1.00 82.56 72 ALA A CA 1
ATOM 590 C C . ALA A 1 72 ? -18.076 -8.655 -1.059 1.00 82.56 72 ALA A C 1
ATOM 592 O O . ALA A 1 72 ? -18.640 -7.708 -0.501 1.00 82.56 72 ALA A O 1
ATOM 593 N N . LYS A 1 73 ? -18.665 -9.843 -1.247 1.00 68.50 73 LYS A N 1
ATOM 594 C CA . LYS A 1 73 ? -19.941 -10.190 -0.622 1.00 68.50 73 LYS A CA 1
ATOM 595 C C . LYS A 1 73 ? -19.722 -10.258 0.888 1.00 68.50 73 LYS A C 1
ATOM 597 O O . LYS A 1 73 ? -18.842 -10.962 1.376 1.00 68.50 73 LYS A O 1
ATOM 602 N N . SER A 1 74 ? -20.488 -9.450 1.605 1.00 60.34 74 SER A N 1
ATOM 603 C CA . SER A 1 74 ? -20.435 -9.361 3.056 1.00 60.34 74 SER A CA 1
ATOM 604 C C . SER A 1 74 ? -21.144 -10.550 3.691 1.00 60.34 74 SER A C 1
ATOM 606 O O . SER A 1 74 ? -22.254 -10.867 3.284 1.00 60.34 74 SER A O 1
ATOM 608 N N . ILE A 1 75 ? -20.565 -11.117 4.746 1.00 55.12 75 ILE A N 1
ATOM 609 C CA . ILE A 1 75 ? -21.291 -11.972 5.697 1.00 55.12 75 ILE A CA 1
ATOM 610 C C . ILE A 1 75 ? -22.094 -11.049 6.631 1.00 55.12 75 ILE A C 1
ATOM 612 O O . ILE A 1 75 ? -21.613 -9.952 6.911 1.00 55.12 75 ILE A O 1
ATOM 616 N N . ASN A 1 76 ? -23.311 -11.445 7.025 1.00 49.62 76 ASN A N 1
ATOM 617 C CA . ASN A 1 76 ? -24.250 -10.745 7.924 1.00 49.62 76 ASN A CA 1
ATOM 618 C C . ASN A 1 76 ? -23.581 -9.728 8.876 1.00 49.62 76 ASN A C 1
ATOM 620 O O . ASN A 1 76 ? -22.751 -10.094 9.707 1.00 49.62 76 ASN A O 1
ATOM 624 N N . ARG A 1 77 ? -23.915 -8.438 8.705 1.00 55.56 77 ARG A N 1
ATOM 625 C CA . ARG A 1 77 ? -23.235 -7.287 9.339 1.00 55.56 77 ARG A CA 1
ATOM 626 C C . ARG A 1 77 ? -24.064 -6.497 10.341 1.00 55.56 77 ARG A C 1
ATOM 628 O O . ARG A 1 77 ? -23.527 -5.542 10.895 1.00 55.56 77 ARG A O 1
ATOM 635 N N . ASN A 1 78 ? -25.332 -6.840 10.547 1.00 52.59 78 ASN A N 1
ATOM 636 C CA . ASN A 1 78 ? -26.209 -6.043 11.409 1.00 52.59 78 ASN A CA 1
ATOM 637 C C . ASN A 1 78 ? -25.597 -5.857 12.813 1.00 52.59 78 ASN A C 1
ATOM 639 O O . ASN A 1 78 ? -25.659 -4.762 13.356 1.00 52.59 78 ASN A O 1
ATOM 643 N N . ASP A 1 79 ? -24.844 -6.850 13.292 1.00 54.25 79 ASP A N 1
ATOM 644 C CA . ASP A 1 79 ? -24.200 -6.849 14.612 1.00 54.25 79 ASP A CA 1
ATOM 645 C C . ASP A 1 79 ? -22.976 -5.918 14.741 1.00 54.25 79 ASP A C 1
ATOM 647 O O . ASP A 1 79 ? -22.498 -5.681 15.846 1.00 54.25 79 ASP A O 1
ATOM 651 N N . LEU A 1 80 ? -22.417 -5.403 13.637 1.00 59.62 80 LEU A N 1
ATOM 652 C CA . LEU A 1 80 ? -21.233 -4.524 13.670 1.00 59.62 80 LEU A CA 1
ATOM 653 C C . LEU A 1 80 ? -21.578 -3.033 13.678 1.00 59.62 80 LEU A C 1
ATOM 655 O O . LEU A 1 80 ? -20.709 -2.199 13.945 1.00 59.62 80 LEU A O 1
ATOM 659 N N . PHE A 1 81 ? -22.810 -2.676 13.327 1.00 61.22 81 PHE A N 1
ATOM 660 C CA . PHE A 1 81 ? -23.221 -1.293 13.117 1.00 61.22 81 PHE A CA 1
ATOM 661 C C . PHE A 1 81 ? -23.939 -0.733 14.349 1.00 61.22 81 PHE A C 1
ATOM 663 O O . PHE A 1 81 ? -25.141 -0.499 14.301 1.00 61.22 81 PHE A O 1
ATOM 670 N N . GLY A 1 82 ? -23.195 -0.488 15.429 1.00 63.44 82 GLY A N 1
ATOM 671 C CA . GLY A 1 82 ? -23.693 0.291 16.569 1.00 63.44 82 GLY A CA 1
ATOM 672 C C . GLY A 1 82 ? -23.698 1.807 16.313 1.00 63.44 82 GLY A C 1
ATOM 673 O O . GLY A 1 82 ? -23.295 2.270 15.239 1.00 63.44 82 GLY A O 1
ATOM 674 N N . ASP A 1 83 ? -24.076 2.580 17.334 1.00 67.19 83 ASP A N 1
ATOM 675 C CA . ASP A 1 83 ? -24.152 4.057 17.326 1.00 67.19 83 ASP A CA 1
ATOM 676 C C . ASP A 1 83 ? -22.817 4.763 17.024 1.00 67.19 83 ASP A C 1
ATOM 678 O O . ASP A 1 83 ? -22.772 5.954 16.733 1.00 67.19 83 ASP A O 1
ATOM 682 N N . HIS A 1 84 ? -21.705 4.028 17.050 1.00 75.06 84 HIS A N 1
ATOM 683 C CA . HIS A 1 84 ? -20.360 4.555 16.812 1.00 75.06 84 HIS A CA 1
ATOM 684 C C . HIS A 1 84 ? -19.870 4.423 15.365 1.00 75.06 84 HIS A C 1
ATOM 686 O O . HIS A 1 84 ? -18.709 4.735 15.087 1.00 75.06 84 HIS A O 1
ATOM 692 N N . ALA A 1 85 ? -20.715 3.948 14.447 1.00 86.56 85 ALA A N 1
ATOM 693 C CA . ALA A 1 85 ? -20.342 3.829 13.045 1.00 86.56 85 ALA A CA 1
ATOM 694 C C . ALA A 1 85 ? -20.038 5.201 12.423 1.00 86.56 85 ALA A C 1
ATOM 696 O O . ALA A 1 85 ? -20.738 6.186 12.646 1.00 86.56 85 ALA A O 1
ATOM 697 N N . PHE A 1 86 ? -19.015 5.243 11.580 1.00 90.75 86 PHE A N 1
ATOM 698 C CA . PHE A 1 86 ? -18.739 6.377 10.716 1.00 90.75 86 PHE A CA 1
ATOM 699 C C . PHE A 1 86 ? -19.708 6.377 9.545 1.00 90.75 86 PHE A C 1
ATOM 701 O O . PHE A 1 86 ? -19.882 5.348 8.883 1.00 90.75 86 PHE A O 1
ATOM 708 N N . VAL A 1 87 ? -20.283 7.537 9.251 1.00 91.19 87 VAL A N 1
ATOM 709 C CA . VAL A 1 87 ? -21.252 7.688 8.166 1.00 91.19 87 VAL A CA 1
ATOM 710 C C . VAL A 1 87 ? -20.803 8.812 7.254 1.00 91.19 87 VAL A C 1
ATOM 712 O O . VAL A 1 87 ? -20.567 9.924 7.703 1.00 91.19 87 VAL A O 1
ATOM 715 N N . ILE A 1 88 ? -20.706 8.549 5.963 1.00 90.81 88 ILE A N 1
ATOM 716 C CA . ILE A 1 88 ? -20.601 9.608 4.957 1.00 90.81 88 ILE A CA 1
ATOM 717 C C . ILE A 1 88 ? -21.938 9.731 4.234 1.00 90.81 88 ILE A C 1
ATOM 719 O O . ILE A 1 88 ? -22.713 8.772 4.181 1.00 90.81 88 ILE A O 1
ATOM 723 N N . ALA A 1 89 ? -22.214 10.909 3.672 1.00 85.00 89 ALA A N 1
ATOM 724 C CA . ALA A 1 89 ? -23.335 11.062 2.754 1.00 85.00 89 ALA A CA 1
ATOM 725 C C . ALA A 1 89 ? -23.235 10.003 1.646 1.00 85.00 89 ALA A C 1
ATOM 727 O O . ALA A 1 89 ? -22.134 9.622 1.240 1.00 85.00 89 ALA A O 1
ATOM 728 N N . SER A 1 90 ? -24.378 9.496 1.179 1.00 71.75 90 SER A N 1
ATOM 729 C CA . SER A 1 90 ? -24.387 8.479 0.130 1.00 71.75 90 SER A CA 1
ATOM 730 C C . SER A 1 90 ? -23.712 9.024 -1.128 1.00 71.75 90 SER A C 1
ATOM 732 O O . SER A 1 90 ? -24.295 9.807 -1.871 1.00 71.75 90 SER A O 1
ATOM 734 N N . CYS A 1 91 ? -22.497 8.556 -1.402 1.00 76.19 91 CYS A N 1
ATOM 735 C CA . CYS A 1 91 ? -21.784 8.808 -2.650 1.00 76.19 91 CYS A CA 1
ATOM 736 C C . CYS A 1 91 ? -22.296 7.893 -3.775 1.00 76.19 91 CYS A C 1
ATOM 738 O O . CYS A 1 91 ? -21.517 7.469 -4.620 1.00 76.19 91 CYS A O 1
ATOM 740 N N . SER A 1 92 ? -23.586 7.541 -3.796 1.00 71.06 92 SER A N 1
ATOM 741 C CA . SER A 1 92 ? -24.159 6.597 -4.772 1.00 71.06 92 SER A CA 1
ATOM 742 C C . SER A 1 92 ? -24.005 7.058 -6.224 1.00 71.06 92 SER A C 1
ATOM 744 O O . SER A 1 92 ? -24.041 6.236 -7.133 1.00 71.06 92 SER A O 1
ATOM 746 N N . GLN A 1 93 ? -23.793 8.357 -6.444 1.00 84.19 93 GLN A N 1
ATOM 747 C CA . GLN A 1 93 ? -23.487 8.934 -7.754 1.00 84.19 93 GLN A CA 1
ATOM 748 C C . GLN A 1 93 ? -22.021 8.726 -8.177 1.00 84.19 93 GLN A C 1
ATOM 750 O O . GLN A 1 93 ? -21.689 8.825 -9.357 1.00 84.19 93 GLN A O 1
ATOM 755 N N . TRP A 1 94 ? -21.117 8.442 -7.237 1.00 90.50 94 TRP A N 1
ATOM 756 C CA . TRP A 1 94 ? -19.693 8.273 -7.508 1.00 90.50 94 TRP A CA 1
ATOM 757 C C . TRP A 1 94 ? -19.412 6.840 -7.943 1.00 90.50 94 TRP A C 1
ATOM 759 O O . TRP A 1 94 ? -18.991 5.994 -7.158 1.00 90.50 94 TRP A O 1
ATOM 769 N N . ILE A 1 95 ? -19.585 6.579 -9.237 1.00 89.38 95 ILE A N 1
ATOM 770 C CA . ILE A 1 95 ? -19.342 5.264 -9.861 1.00 89.38 95 ILE A CA 1
ATOM 771 C C . ILE A 1 95 ? -17.906 4.735 -9.684 1.00 89.38 95 ILE A C 1
ATOM 773 O O . ILE A 1 95 ? -17.622 3.571 -9.962 1.00 89.38 95 ILE A O 1
ATOM 777 N N . TRP A 1 96 ? -16.990 5.601 -9.251 1.00 90.31 96 TRP A N 1
ATOM 778 C CA . TRP A 1 96 ? -15.580 5.315 -9.026 1.00 90.31 96 TRP A CA 1
ATOM 779 C C . TRP A 1 96 ? -15.232 5.036 -7.556 1.00 90.31 96 TRP A C 1
ATOM 781 O O . TRP A 1 96 ? -14.093 4.626 -7.309 1.00 90.31 96 TRP A O 1
ATOM 791 N N . PHE A 1 97 ? -16.178 5.228 -6.624 1.00 92.06 97 PHE A N 1
ATOM 792 C CA . PHE A 1 97 ? -16.010 5.052 -5.182 1.00 92.06 97 PHE A CA 1
ATOM 793 C C . PHE A 1 97 ? -16.799 3.839 -4.656 1.00 92.06 97 PHE A C 1
ATOM 795 O O . PHE A 1 97 ? -18.024 3.805 -4.697 1.00 92.06 97 PHE A O 1
ATOM 802 N N . TYR A 1 98 ? -16.095 2.842 -4.118 1.00 91.00 98 TYR A N 1
ATOM 803 C CA . TYR A 1 98 ? -16.652 1.524 -3.788 1.00 91.00 98 TYR A CA 1
ATOM 804 C C . TYR A 1 98 ? -16.746 1.192 -2.291 1.00 91.00 98 TYR A C 1
ATOM 806 O O . TYR A 1 98 ? -17.143 0.077 -1.939 1.00 91.00 98 TYR A O 1
ATOM 814 N N . LEU A 1 99 ? -16.383 2.109 -1.387 1.00 90.44 99 LEU A N 1
ATOM 815 C CA . LEU A 1 99 ? -16.662 1.905 0.038 1.00 90.44 99 LEU A CA 1
ATOM 816 C C . LEU A 1 99 ? -18.124 2.223 0.339 1.00 90.44 99 LEU A C 1
ATOM 818 O O . LEU A 1 99 ? -18.704 3.166 -0.189 1.00 90.44 99 LEU A O 1
ATOM 822 N N . ARG A 1 100 ? -18.722 1.425 1.224 1.00 88.19 100 ARG A N 1
ATOM 823 C CA . ARG A 1 100 ? -20.113 1.638 1.639 1.00 88.19 100 ARG A CA 1
ATOM 824 C C . ARG A 1 100 ? -20.218 2.883 2.524 1.00 88.19 100 ARG A C 1
ATOM 826 O O . ARG A 1 100 ? -19.303 3.077 3.322 1.00 88.19 100 ARG A O 1
ATOM 833 N N . PRO A 1 101 ? -21.339 3.629 2.487 1.00 89.25 101 PRO A N 1
ATOM 834 C CA . PRO A 1 101 ? -21.502 4.873 3.247 1.00 89.25 101 PRO A CA 1
ATOM 835 C C . PRO A 1 101 ? -21.455 4.742 4.773 1.00 89.25 101 PRO A C 1
ATOM 837 O O . PRO A 1 101 ? -21.255 5.740 5.450 1.00 89.25 101 PRO A O 1
ATOM 840 N N . LYS A 1 102 ? -21.671 3.538 5.319 1.00 89.56 102 LYS A N 1
ATOM 841 C CA . LYS A 1 102 ? -21.600 3.252 6.758 1.00 89.56 102 LYS A CA 1
ATOM 842 C C . LYS A 1 102 ? -20.485 2.245 7.023 1.00 89.56 102 LYS A C 1
ATOM 844 O O . LYS A 1 102 ? -20.485 1.159 6.435 1.00 89.56 102 LYS A O 1
ATOM 849 N N . GLN A 1 103 ? -19.558 2.590 7.914 1.00 90.00 103 GLN A N 1
ATOM 850 C CA . GLN A 1 103 ? -18.408 1.764 8.295 1.00 90.00 103 GLN A CA 1
ATOM 851 C C . GLN A 1 103 ? -18.217 1.799 9.813 1.00 90.00 103 GLN A C 1
ATOM 853 O O . GLN A 1 103 ? -18.182 2.873 10.401 1.00 90.00 103 GLN A O 1
ATOM 858 N N . SER A 1 104 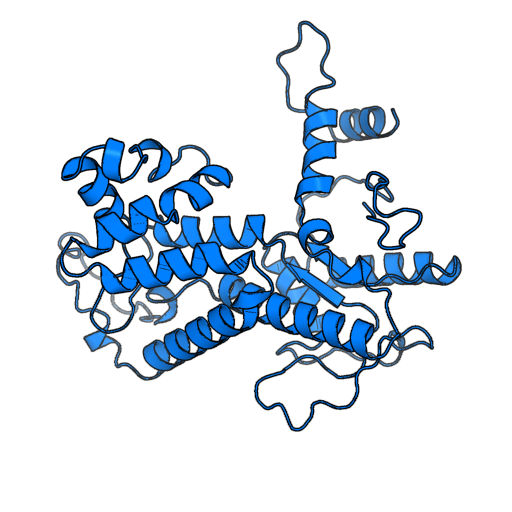? -18.050 0.646 10.460 1.00 88.44 104 SER A N 1
ATOM 859 C CA . SER A 1 104 ? -17.732 0.604 11.900 1.00 88.44 104 SER A CA 1
ATOM 860 C C . SER A 1 104 ? -16.308 1.086 12.174 1.00 88.44 104 SER A C 1
ATOM 862 O O . SER A 1 104 ? -16.050 1.772 13.154 1.00 88.44 104 SER A O 1
ATOM 864 N N . PHE A 1 105 ? -15.392 0.740 11.273 1.00 91.69 105 PHE A N 1
ATOM 865 C CA . PHE A 1 105 ? -14.007 1.180 11.252 1.00 91.69 105 PHE A CA 1
ATOM 866 C C . PHE A 1 105 ? -13.459 1.032 9.831 1.00 91.69 105 PHE A C 1
ATOM 868 O O . PHE A 1 105 ? -14.033 0.333 8.992 1.00 91.69 105 PHE A O 1
ATOM 875 N N . LEU A 1 106 ? -12.335 1.683 9.565 1.00 93.31 106 LEU A N 1
ATOM 876 C CA . LEU A 1 106 ? -11.678 1.696 8.266 1.00 93.31 106 LEU A CA 1
ATOM 877 C C . LEU A 1 106 ? -10.466 0.756 8.239 1.00 93.31 106 LEU A C 1
ATOM 879 O O . LEU A 1 106 ? -9.971 0.306 9.275 1.00 93.31 106 LEU A O 1
ATOM 883 N N . CYS A 1 107 ? -9.982 0.429 7.045 1.00 93.75 107 CYS A N 1
ATOM 884 C CA . CYS A 1 107 ? -8.813 -0.426 6.872 1.00 93.75 107 CYS A CA 1
ATOM 885 C C . CYS A 1 107 ? -7.849 0.196 5.871 1.00 93.75 107 CYS A C 1
ATOM 887 O O . CYS A 1 107 ? -8.254 0.507 4.755 1.00 93.75 107 CYS A O 1
ATOM 889 N N . LEU A 1 108 ? -6.581 0.316 6.253 1.00 92.94 108 LEU A N 1
ATOM 890 C CA . LEU A 1 108 ? -5.511 0.778 5.379 1.00 92.94 108 LEU A CA 1
ATOM 891 C C . LEU A 1 108 ? -4.432 -0.301 5.269 1.00 92.94 108 LEU A C 1
ATOM 893 O O . LEU A 1 108 ? -4.106 -0.990 6.235 1.00 92.94 108 LEU A O 1
ATOM 897 N N . GLN A 1 109 ? -3.889 -0.470 4.075 1.00 92.75 109 GLN A N 1
ATOM 898 C CA . GLN A 1 109 ? -2.707 -1.282 3.831 1.00 92.75 109 GLN A CA 1
ATOM 899 C C . GLN A 1 109 ? -1.468 -0.403 3.956 1.00 92.75 109 GLN A C 1
ATOM 901 O O . GLN A 1 109 ? -1.451 0.708 3.429 1.00 92.75 109 GLN A O 1
ATOM 906 N N . ASP A 1 110 ? -0.430 -0.899 4.620 1.00 90.56 110 ASP A N 1
ATOM 907 C CA . ASP A 1 110 ? 0.788 -0.126 4.838 1.00 90.56 110 ASP A CA 1
ATOM 908 C C . ASP A 1 110 ? 1.441 0.301 3.501 1.00 90.56 110 ASP A C 1
ATOM 910 O O . ASP A 1 110 ? 1.842 -0.570 2.711 1.00 90.56 110 ASP A O 1
ATOM 914 N N . PRO A 1 111 ? 1.574 1.616 3.235 1.00 89.12 111 PRO A N 1
ATOM 915 C CA . PRO A 1 111 ? 2.163 2.123 1.999 1.00 89.12 111 PRO A CA 1
ATOM 916 C C . PRO A 1 111 ? 3.621 1.685 1.784 1.00 89.12 111 PRO A C 1
ATOM 918 O O . PRO A 1 111 ? 4.012 1.377 0.653 1.00 89.12 111 PRO A O 1
ATOM 921 N N . THR A 1 112 ? 4.417 1.561 2.855 1.00 89.00 112 THR A N 1
ATOM 922 C CA . THR A 1 112 ? 5.819 1.114 2.769 1.00 89.00 112 THR A CA 1
ATOM 923 C C . THR A 1 112 ? 5.901 -0.311 2.221 1.00 89.00 112 THR A C 1
ATOM 925 O O . THR A 1 112 ? 6.608 -0.574 1.238 1.00 89.00 112 THR A O 1
ATOM 928 N N . HIS A 1 113 ? 5.143 -1.246 2.798 1.00 89.69 113 HIS A N 1
ATOM 929 C CA . HIS A 1 113 ? 5.094 -2.618 2.295 1.00 89.69 113 HIS A CA 1
ATOM 930 C C . HIS A 1 113 ? 4.472 -2.723 0.897 1.00 89.69 113 HIS A C 1
ATOM 932 O O . HIS A 1 113 ? 4.899 -3.575 0.108 1.00 89.69 113 HIS A O 1
ATOM 938 N N . LEU A 1 114 ? 3.509 -1.864 0.554 1.00 91.69 114 LEU A N 1
ATOM 939 C CA . LEU A 1 114 ? 2.907 -1.824 -0.779 1.00 91.69 114 LEU A CA 1
ATOM 940 C C . LEU A 1 114 ? 3.944 -1.478 -1.853 1.00 91.69 114 LEU A C 1
ATOM 942 O O . LEU A 1 114 ? 4.075 -2.202 -2.844 1.00 91.69 114 LEU A O 1
ATOM 946 N N . ILE A 1 115 ? 4.738 -0.433 -1.629 1.00 91.50 115 ILE A N 1
ATOM 947 C CA . ILE A 1 115 ? 5.810 -0.021 -2.543 1.00 91.50 115 ILE A CA 1
ATOM 948 C C . ILE A 1 115 ? 6.869 -1.112 -2.681 1.00 91.50 115 ILE A C 1
ATOM 950 O O . ILE A 1 115 ? 7.263 -1.471 -3.793 1.00 91.50 115 ILE A O 1
ATOM 954 N N . THR A 1 116 ? 7.279 -1.719 -1.569 1.00 90.62 116 THR A N 1
ATOM 955 C CA . THR A 1 116 ? 8.219 -2.846 -1.588 1.00 90.62 116 THR A CA 1
ATOM 956 C C . THR A 1 116 ? 7.673 -4.030 -2.393 1.00 90.62 116 THR A C 1
ATOM 958 O O . THR A 1 116 ? 8.416 -4.678 -3.135 1.00 90.62 116 THR A O 1
ATOM 961 N N . LYS A 1 117 ? 6.363 -4.294 -2.327 1.00 91.19 117 LYS A N 1
ATOM 962 C CA . LYS A 1 117 ? 5.695 -5.336 -3.120 1.00 91.19 117 LYS A CA 1
ATOM 963 C C . LYS A 1 117 ? 5.690 -5.016 -4.615 1.00 91.19 117 LYS A C 1
ATOM 965 O O . LYS A 1 117 ? 5.941 -5.915 -5.420 1.00 91.19 117 LYS A O 1
ATOM 970 N N . LEU A 1 118 ? 5.455 -3.758 -4.986 1.00 92.19 118 LEU A N 1
ATOM 971 C CA . LEU A 1 118 ? 5.553 -3.288 -6.371 1.00 92.19 118 LEU A CA 1
ATOM 972 C C . LEU A 1 118 ? 6.987 -3.415 -6.895 1.00 92.19 118 LEU A C 1
ATOM 974 O O . LEU A 1 118 ? 7.211 -4.009 -7.949 1.00 92.19 118 LEU A O 1
ATOM 978 N N . ARG A 1 119 ? 7.996 -2.980 -6.141 1.00 90.56 119 ARG A N 1
ATOM 979 C CA . ARG A 1 119 ? 9.392 -3.202 -6.545 1.00 90.56 119 ARG A CA 1
ATOM 980 C C . ARG A 1 119 ? 9.701 -4.692 -6.700 1.00 90.56 119 ARG A C 1
ATOM 982 O O . ARG A 1 119 ? 10.255 -5.107 -7.710 1.00 90.56 119 ARG A O 1
ATOM 989 N N . ASN A 1 120 ? 9.328 -5.525 -5.733 1.00 90.06 120 ASN A N 1
ATOM 990 C CA . ASN A 1 120 ? 9.596 -6.964 -5.806 1.00 90.06 120 ASN A CA 1
ATOM 991 C C . ASN A 1 120 ? 8.908 -7.628 -7.011 1.00 90.06 120 ASN A C 1
ATOM 993 O O . ASN A 1 120 ? 9.412 -8.626 -7.525 1.00 90.06 120 ASN A O 1
ATOM 997 N N . ARG A 1 121 ? 7.794 -7.061 -7.493 1.00 90.88 121 ARG A N 1
ATOM 998 C CA . ARG A 1 121 ? 7.177 -7.456 -8.761 1.00 90.88 121 ARG A CA 1
ATOM 999 C C . ARG A 1 121 ? 8.075 -7.122 -9.954 1.00 90.88 121 ARG A C 1
ATOM 1001 O O . ARG A 1 121 ? 8.294 -8.014 -10.763 1.00 90.88 121 ARG A O 1
ATOM 1008 N N . LEU A 1 122 ? 8.628 -5.909 -10.022 1.00 90.50 122 LEU A N 1
ATOM 1009 C CA . LEU A 1 122 ? 9.586 -5.487 -11.060 1.00 90.50 122 LEU A CA 1
ATOM 1010 C C . LEU A 1 122 ? 10.834 -6.387 -11.119 1.00 90.50 122 LEU A C 1
ATOM 1012 O O . LEU A 1 122 ? 11.354 -6.655 -12.196 1.00 90.50 122 LEU A O 1
ATOM 1016 N N . LEU A 1 123 ? 11.293 -6.883 -9.966 1.00 86.06 123 LEU A N 1
ATOM 1017 C CA . LEU A 1 123 ? 12.455 -7.777 -9.858 1.00 86.06 123 LEU A CA 1
ATOM 1018 C C . LEU A 1 123 ? 12.160 -9.237 -10.217 1.00 86.06 123 LEU A C 1
ATOM 1020 O O . LEU A 1 123 ? 13.073 -10.063 -10.271 1.00 86.06 123 LEU A O 1
ATOM 1024 N N . SER A 1 124 ? 10.893 -9.605 -10.384 1.00 85.44 124 SER A N 1
ATOM 1025 C CA . SER A 1 124 ? 10.515 -11.002 -10.536 1.00 85.44 124 SER A CA 1
ATOM 1026 C C . SER A 1 124 ? 10.699 -11.475 -11.977 1.00 85.44 124 SER A C 1
ATOM 1028 O O . SER A 1 124 ? 10.043 -10.987 -12.894 1.00 85.44 124 SER A O 1
ATOM 1030 N N . SER A 1 125 ? 11.504 -12.526 -12.153 1.00 79.75 125 SER A N 1
ATOM 1031 C CA . SER A 1 125 ? 11.699 -13.216 -13.439 1.00 79.75 125 SER A CA 1
ATOM 1032 C C . SER A 1 125 ? 10.437 -13.888 -13.989 1.00 79.75 125 SER A C 1
ATOM 1034 O O . SER A 1 125 ? 10.400 -14.282 -15.147 1.00 79.75 125 SER A O 1
ATOM 1036 N N . LYS A 1 126 ? 9.384 -14.024 -13.173 1.00 81.19 126 LYS A N 1
ATOM 1037 C CA . LYS A 1 126 ? 8.098 -14.618 -13.570 1.00 81.19 126 LYS A CA 1
ATOM 1038 C C . LYS A 1 126 ? 7.150 -13.602 -14.216 1.00 81.19 126 LYS A C 1
ATOM 1040 O O . LYS A 1 126 ? 5.961 -13.885 -14.360 1.00 81.19 126 LYS A O 1
ATOM 1045 N N . THR A 1 127 ? 7.630 -12.395 -14.497 1.00 83.50 127 THR A N 1
ATOM 1046 C CA . THR A 1 127 ? 6.791 -11.262 -14.886 1.00 83.50 127 THR A CA 1
ATOM 1047 C C . THR A 1 127 ? 7.291 -10.652 -16.171 1.00 83.50 127 THR A C 1
ATOM 1049 O O . THR A 1 127 ? 8.492 -10.581 -16.414 1.00 83.50 127 THR A O 1
ATOM 1052 N N . SER A 1 128 ? 6.337 -10.207 -16.971 1.00 87.56 128 SER A N 1
ATOM 1053 C CA . SER A 1 128 ? 6.572 -9.506 -18.225 1.00 87.56 128 SER A CA 1
ATOM 1054 C C . SER A 1 128 ? 5.660 -8.295 -18.196 1.00 87.56 128 SER A C 1
ATOM 1056 O O . SER A 1 128 ? 4.729 -8.207 -18.980 1.00 87.56 128 SER A O 1
ATOM 1058 N N . MET A 1 129 ? 5.808 -7.435 -17.183 1.00 92.81 129 MET A N 1
ATOM 1059 C CA . MET A 1 129 ? 4.917 -6.284 -17.045 1.00 92.81 129 MET A CA 1
ATOM 1060 C C . MET A 1 129 ? 5.023 -5.399 -18.286 1.00 92.81 129 MET A C 1
ATOM 1062 O O . MET A 1 129 ? 6.113 -5.207 -18.818 1.00 92.81 129 MET A O 1
ATOM 1066 N N . MET A 1 130 ? 3.893 -4.874 -18.743 1.00 91.06 130 MET A N 1
ATOM 1067 C CA . MET A 1 130 ? 3.820 -4.079 -19.966 1.00 91.06 130 MET A CA 1
ATOM 1068 C C . MET A 1 130 ? 2.836 -2.945 -19.806 1.00 91.06 130 MET A C 1
ATOM 1070 O O . MET A 1 130 ? 1.812 -3.129 -19.157 1.00 91.06 130 MET A O 1
ATOM 1074 N N . PHE A 1 131 ? 3.099 -1.820 -20.456 1.00 88.50 131 PHE A N 1
ATOM 1075 C CA . PHE A 1 131 ? 2.163 -0.710 -20.558 1.00 88.50 131 PHE A CA 1
ATOM 1076 C C . PHE A 1 131 ? 2.180 -0.192 -21.997 1.00 88.50 131 PHE A C 1
ATOM 1078 O O . PHE A 1 131 ? 3.200 0.306 -22.472 1.00 88.50 131 PHE A O 1
ATOM 1085 N N . GLY A 1 132 ? 1.063 -0.336 -22.714 1.00 86.75 132 GLY A N 1
ATOM 1086 C CA . GLY A 1 132 ? 1.043 -0.085 -24.156 1.00 86.75 132 GLY A CA 1
ATOM 1087 C C . GLY A 1 132 ? 1.960 -1.059 -24.909 1.00 86.75 132 GLY A C 1
ATOM 1088 O O . GLY A 1 132 ? 1.958 -2.260 -24.651 1.00 86.75 132 GLY A O 1
ATOM 1089 N N . SER A 1 133 ? 2.756 -0.554 -25.848 1.00 86.69 133 SER A N 1
ATOM 1090 C CA . SER A 1 133 ? 3.724 -1.363 -26.606 1.00 86.69 133 SER A CA 1
ATOM 1091 C C . SER A 1 133 ? 5.059 -1.580 -25.890 1.00 86.69 133 SER A C 1
ATOM 1093 O O . SER A 1 133 ? 5.910 -2.294 -26.413 1.00 86.69 133 SER A O 1
ATOM 1095 N N . GLU A 1 134 ? 5.267 -0.963 -24.728 1.00 91.56 134 GLU A N 1
ATOM 1096 C CA . GLU A 1 134 ? 6.550 -0.966 -24.030 1.00 91.56 134 GLU A CA 1
ATOM 1097 C C . GLU A 1 134 ? 6.537 -1.887 -22.803 1.00 91.56 134 GLU A C 1
ATOM 1099 O O . GLU A 1 134 ? 5.525 -2.047 -22.107 1.00 91.56 134 GLU A O 1
ATOM 1104 N N . SER A 1 135 ? 7.692 -2.492 -22.521 1.00 91.25 135 SER A N 1
ATOM 1105 C CA . SER A 1 135 ? 7.877 -3.365 -21.367 1.00 91.25 135 SER A CA 1
ATOM 1106 C C . SER A 1 135 ? 8.300 -2.577 -20.125 1.00 91.25 135 SER A C 1
ATOM 1108 O O . SER A 1 135 ? 8.959 -1.542 -20.187 1.00 91.25 135 SER A O 1
ATOM 1110 N N . ILE A 1 136 ? 7.922 -3.084 -18.957 1.00 93.81 136 ILE A N 1
ATOM 1111 C CA . ILE A 1 136 ? 8.364 -2.586 -17.656 1.00 93.81 136 ILE A CA 1
ATOM 1112 C C . ILE A 1 136 ? 9.323 -3.635 -17.098 1.00 93.81 136 ILE A C 1
ATOM 1114 O O . ILE A 1 136 ? 8.899 -4.672 -16.581 1.00 93.81 136 ILE A O 1
ATOM 1118 N N . ASN A 1 137 ? 10.626 -3.381 -17.229 1.00 89.50 137 ASN A N 1
ATOM 1119 C CA . ASN A 1 137 ? 11.659 -4.359 -16.900 1.00 89.50 137 ASN A CA 1
ATOM 1120 C C . ASN A 1 137 ? 12.841 -3.735 -16.151 1.00 89.50 137 ASN A C 1
ATOM 1122 O O . ASN A 1 137 ? 13.345 -2.676 -16.515 1.00 89.50 137 ASN A O 1
ATOM 1126 N N . ILE A 1 138 ? 13.353 -4.452 -15.150 1.00 90.25 138 ILE A N 1
ATOM 1127 C CA . ILE A 1 138 ? 14.540 -4.054 -14.388 1.00 90.25 138 ILE A CA 1
ATOM 1128 C C . ILE A 1 138 ? 15.793 -3.838 -15.255 1.00 90.25 138 ILE A C 1
ATOM 1130 O O . ILE A 1 138 ? 16.693 -3.096 -14.868 1.00 90.25 138 ILE A O 1
ATOM 1134 N N . ARG A 1 139 ? 15.852 -4.454 -16.442 1.00 90.94 139 ARG A N 1
ATOM 1135 C CA . ARG A 1 139 ? 16.949 -4.297 -17.408 1.00 90.94 139 ARG A CA 1
ATOM 1136 C C . ARG A 1 139 ? 17.218 -2.841 -17.769 1.00 90.94 139 ARG A C 1
ATOM 1138 O O . ARG A 1 139 ? 18.384 -2.492 -17.878 1.00 90.94 139 ARG A O 1
ATOM 1145 N N . PHE A 1 140 ? 16.190 -1.998 -17.868 1.00 92.81 140 PHE A N 1
ATOM 1146 C CA . PHE A 1 140 ? 16.381 -0.572 -18.143 1.00 92.81 140 PHE A CA 1
ATOM 1147 C C . PHE A 1 140 ? 17.153 0.131 -17.021 1.00 92.81 140 PHE A C 1
ATOM 1149 O O . PHE A 1 140 ? 18.041 0.926 -17.301 1.00 92.81 140 PHE A O 1
ATOM 1156 N N . LEU A 1 141 ? 16.902 -0.224 -15.754 1.00 92.69 141 LEU A N 1
ATOM 1157 C CA . LEU A 1 141 ? 17.675 0.304 -14.623 1.00 92.69 141 LEU A CA 1
ATOM 1158 C C . LEU A 1 141 ? 19.118 -0.214 -14.613 1.00 92.69 141 LEU A C 1
ATOM 1160 O O . LEU A 1 141 ? 20.038 0.522 -14.267 1.00 92.69 141 LEU A O 1
ATOM 1164 N N . LEU A 1 142 ? 19.333 -1.476 -14.995 1.00 93.31 142 LEU A N 1
ATOM 1165 C CA . LEU A 1 142 ? 20.682 -2.038 -15.114 1.00 93.31 142 LEU A CA 1
ATOM 1166 C C . LEU A 1 142 ? 21.470 -1.402 -16.262 1.00 93.31 142 LEU A C 1
ATOM 1168 O O . LEU A 1 142 ? 22.666 -1.169 -16.115 1.00 93.31 142 LEU A O 1
ATOM 1172 N N . GLN A 1 143 ? 20.801 -1.128 -17.380 1.00 93.62 143 GLN A N 1
ATOM 1173 C CA . GLN A 1 143 ? 21.382 -0.445 -18.524 1.00 93.62 143 GLN A CA 1
ATOM 1174 C C . GLN A 1 143 ? 21.713 1.008 -18.180 1.00 93.62 143 GLN A C 1
ATOM 1176 O O . GLN A 1 143 ? 22.830 1.438 -18.427 1.00 93.62 143 GLN A O 1
ATOM 1181 N N . LEU A 1 144 ? 20.807 1.724 -17.510 1.00 95.06 144 LEU A N 1
ATOM 1182 C CA . LEU A 1 144 ? 21.062 3.078 -17.019 1.00 95.06 144 LEU A CA 1
ATOM 1183 C C . LEU A 1 144 ? 22.331 3.146 -16.156 1.00 95.06 144 LEU A C 1
ATOM 1185 O O . LEU A 1 144 ? 23.160 4.018 -16.371 1.00 95.06 144 LEU A O 1
ATOM 1189 N N . ILE A 1 145 ? 22.525 2.193 -15.235 1.00 93.75 145 ILE A N 1
ATOM 1190 C CA . ILE A 1 145 ? 23.730 2.138 -14.382 1.00 93.75 145 ILE A CA 1
ATOM 1191 C C . ILE A 1 145 ? 25.009 1.874 -15.187 1.00 93.75 145 ILE A C 1
ATOM 1193 O O . ILE A 1 145 ? 26.097 2.238 -14.747 1.00 93.75 145 ILE A O 1
ATOM 1197 N N . LYS A 1 146 ? 24.900 1.175 -16.318 1.00 94.00 146 LYS A N 1
ATOM 1198 C CA . LYS A 1 146 ? 26.042 0.839 -17.170 1.00 94.00 146 LYS A CA 1
ATOM 1199 C C . LYS A 1 146 ? 26.404 1.991 -18.109 1.00 94.00 146 LYS A C 1
ATOM 1201 O O . LYS A 1 146 ? 27.587 2.235 -18.323 1.00 94.00 146 LYS A O 1
ATOM 1206 N N . ASP A 1 147 ? 25.392 2.645 -18.666 1.00 94.50 147 ASP A N 1
ATOM 1207 C CA . ASP A 1 147 ? 25.540 3.542 -19.810 1.00 94.50 147 ASP A CA 1
ATOM 1208 C C . ASP A 1 147 ? 25.627 5.025 -19.392 1.00 94.50 147 ASP A C 1
ATOM 1210 O O . ASP A 1 147 ? 26.112 5.843 -20.169 1.00 94.50 147 ASP A O 1
ATOM 1214 N N . PHE A 1 148 ? 25.197 5.384 -18.173 1.00 94.62 148 PHE A N 1
ATOM 1215 C CA . PHE A 1 148 ? 25.211 6.760 -17.656 1.00 94.62 148 PHE A CA 1
ATOM 1216 C C . PHE A 1 148 ? 26.107 6.911 -16.421 1.00 94.62 148 PHE A C 1
ATOM 1218 O O . PHE A 1 148 ? 26.432 5.942 -15.731 1.00 94.62 148 PHE A O 1
ATOM 1225 N N . SER A 1 149 ? 26.520 8.148 -16.126 1.00 93.81 149 SER A N 1
ATOM 1226 C CA . SER A 1 149 ? 27.344 8.436 -14.953 1.00 93.81 149 SER A CA 1
ATOM 1227 C C . SER A 1 149 ? 26.518 8.341 -13.675 1.00 93.81 149 SER A C 1
ATOM 1229 O O . SER A 1 149 ? 25.414 8.877 -13.588 1.00 93.81 149 SER A O 1
ATOM 1231 N N . LYS A 1 150 ? 27.104 7.777 -12.610 1.00 92.69 150 LYS A N 1
ATOM 1232 C CA . LYS A 1 150 ? 26.487 7.748 -11.273 1.00 92.69 150 LYS A CA 1
ATOM 1233 C C . LYS A 1 150 ? 26.082 9.142 -10.778 1.00 92.69 150 LYS A C 1
ATOM 1235 O O . LYS A 1 150 ? 25.162 9.238 -9.971 1.00 92.69 150 LYS A O 1
ATOM 1240 N N . LEU A 1 151 ? 26.749 10.205 -11.227 1.00 92.44 151 LEU A N 1
ATOM 1241 C CA . LEU A 1 151 ? 26.391 11.580 -10.865 1.00 92.44 151 LEU A CA 1
ATOM 1242 C C . LEU A 1 151 ? 25.015 11.994 -11.409 1.00 92.44 151 LEU A C 1
ATOM 1244 O O . LEU A 1 151 ? 24.329 12.774 -10.759 1.00 92.44 151 LEU A O 1
ATOM 1248 N N . ASP A 1 152 ? 24.587 11.420 -12.534 1.00 90.06 152 ASP A N 1
ATOM 1249 C CA . ASP A 1 152 ? 23.319 11.762 -13.182 1.00 90.06 152 ASP A CA 1
ATOM 1250 C C . ASP A 1 152 ? 22.121 11.116 -12.478 1.00 90.06 152 ASP A C 1
ATOM 1252 O O . ASP A 1 152 ? 21.044 11.699 -12.403 1.00 90.06 152 ASP A O 1
ATOM 1256 N N . HIS A 1 153 ? 22.299 9.899 -11.951 1.00 91.12 153 HIS A N 1
ATOM 1257 C CA . HIS A 1 153 ? 21.190 9.068 -11.467 1.00 91.12 153 HIS A CA 1
ATOM 1258 C C . HIS A 1 153 ? 21.344 8.550 -10.026 1.00 91.12 153 HIS A C 1
ATOM 1260 O O . HIS A 1 153 ? 20.439 7.906 -9.493 1.00 91.12 153 HIS A O 1
ATOM 1266 N N . GLY A 1 154 ? 22.501 8.737 -9.387 1.00 89.38 154 GLY A N 1
ATOM 1267 C CA . GLY A 1 154 ? 22.774 8.415 -7.976 1.00 89.38 154 GLY A CA 1
ATOM 1268 C C . GLY A 1 154 ? 22.744 6.929 -7.578 1.00 89.38 154 GLY A C 1
ATOM 1269 O O . GLY A 1 154 ? 23.073 6.583 -6.438 1.00 89.38 154 GLY A O 1
ATOM 1270 N N . SER A 1 155 ? 22.358 6.035 -8.487 1.00 89.25 155 SER A N 1
ATOM 1271 C CA . SER A 1 155 ? 22.067 4.619 -8.213 1.00 89.25 155 SER A CA 1
ATOM 1272 C C . SER A 1 155 ? 23.25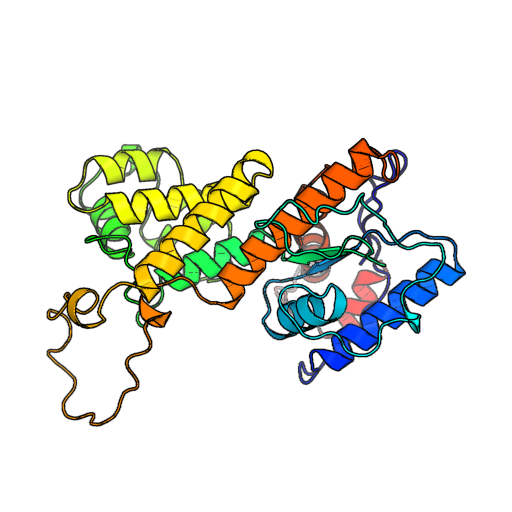8 3.696 -8.479 1.00 89.25 155 SER A C 1
ATOM 1274 O O . SER A 1 155 ? 24.095 3.963 -9.333 1.00 89.25 155 SER A O 1
ATOM 1276 N N . VAL A 1 156 ? 23.339 2.589 -7.746 1.00 89.25 156 VAL A N 1
ATOM 1277 C CA . VAL A 1 156 ? 24.326 1.517 -7.937 1.00 89.25 156 VAL A CA 1
ATOM 1278 C C . VAL A 1 156 ? 23.631 0.168 -8.104 1.00 89.25 156 VAL A C 1
ATOM 1280 O O . VAL A 1 156 ? 22.458 -0.000 -7.774 1.00 89.25 156 VAL A O 1
ATOM 1283 N N . LYS A 1 157 ? 24.365 -0.840 -8.589 1.00 87.56 157 LYS A N 1
ATOM 1284 C CA . LYS A 1 157 ? 23.806 -2.172 -8.879 1.00 87.56 157 LYS A CA 1
ATOM 1285 C C . LYS A 1 157 ? 23.113 -2.819 -7.671 1.00 87.56 157 LYS A C 1
ATOM 1287 O O . LYS A 1 157 ? 22.103 -3.495 -7.849 1.00 87.56 157 LYS A O 1
ATOM 1292 N N . SER A 1 158 ? 23.615 -2.591 -6.455 1.00 86.69 158 SER A N 1
ATOM 1293 C CA . SER A 1 158 ? 23.007 -3.109 -5.221 1.00 86.69 158 SER A CA 1
ATOM 1294 C C . SER A 1 158 ? 21.660 -2.472 -4.876 1.00 86.69 158 SER A C 1
ATOM 1296 O O . SER A 1 158 ? 20.890 -3.089 -4.147 1.00 86.69 158 SER A O 1
ATOM 1298 N N . ASP A 1 159 ? 21.360 -1.280 -5.402 1.00 82.75 159 ASP A N 1
ATOM 1299 C CA . ASP A 1 159 ? 20.059 -0.627 -5.209 1.00 82.75 159 ASP A CA 1
ATOM 1300 C C . ASP A 1 159 ? 18.980 -1.264 -6.097 1.00 82.75 159 ASP A C 1
ATOM 1302 O O . ASP A 1 159 ? 17.814 -1.358 -5.721 1.00 82.75 159 ASP A O 1
ATOM 1306 N N . VAL A 1 160 ? 19.383 -1.730 -7.283 1.00 82.81 160 VAL A N 1
ATOM 1307 C CA . VAL A 1 160 ? 18.499 -2.335 -8.290 1.00 82.81 160 VAL A CA 1
ATOM 1308 C C . VAL A 1 160 ? 18.325 -3.832 -8.049 1.00 82.81 160 VAL A C 1
ATOM 1310 O O . VAL A 1 160 ? 17.230 -4.356 -8.218 1.00 82.81 160 VAL A O 1
ATOM 1313 N N . VAL A 1 161 ? 19.376 -4.530 -7.617 1.00 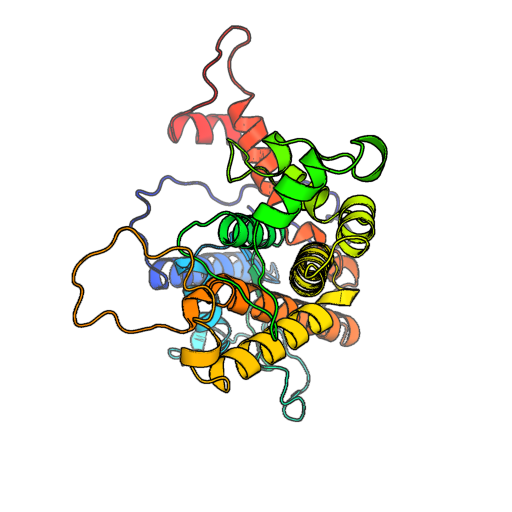81.88 161 VAL A N 1
ATOM 1314 C CA . VAL A 1 161 ? 19.331 -5.960 -7.275 1.00 81.88 161 VAL A CA 1
ATOM 1315 C C . VAL A 1 161 ? 19.682 -6.126 -5.795 1.00 81.88 161 VAL A C 1
ATOM 1317 O O . VAL A 1 161 ? 20.813 -6.490 -5.458 1.00 81.88 161 VAL A O 1
ATOM 1320 N N . PRO A 1 162 ? 18.738 -5.826 -4.886 1.00 74.44 162 PRO A N 1
ATOM 1321 C CA . PRO A 1 162 ? 19.029 -5.836 -3.466 1.00 74.44 162 PRO A CA 1
ATOM 1322 C C . PRO A 1 162 ? 19.134 -7.264 -2.925 1.00 74.44 162 PRO A C 1
ATOM 1324 O O . PRO A 1 162 ? 18.357 -8.149 -3.290 1.00 74.44 162 PRO A O 1
ATOM 1327 N N . LYS A 1 163 ? 20.071 -7.470 -1.990 1.00 80.38 163 LYS A N 1
ATOM 1328 C CA . LYS A 1 163 ? 20.127 -8.693 -1.170 1.00 80.38 163 LYS A CA 1
ATOM 1329 C C . LYS A 1 163 ? 18.899 -8.795 -0.261 1.00 80.38 163 LYS A C 1
ATOM 1331 O O . LYS A 1 163 ? 18.328 -9.870 -0.112 1.00 80.38 163 LYS A O 1
ATOM 1336 N N . ASP A 1 164 ? 18.482 -7.662 0.304 1.00 80.06 164 ASP A N 1
ATOM 1337 C CA . ASP A 1 164 ? 17.308 -7.558 1.164 1.00 80.06 164 ASP A CA 1
ATOM 1338 C C . ASP A 1 164 ? 16.075 -7.069 0.386 1.00 80.06 164 ASP A C 1
ATOM 1340 O O . ASP A 1 164 ? 15.983 -5.920 -0.052 1.00 80.06 164 ASP A O 1
ATOM 1344 N N . ARG A 1 165 ? 15.086 -7.956 0.255 1.00 81.06 165 ARG A N 1
ATOM 1345 C CA . ARG A 1 165 ? 13.812 -7.682 -0.423 1.00 81.06 165 ARG A CA 1
ATOM 1346 C C . ARG A 1 165 ? 12.823 -6.877 0.417 1.00 81.06 165 ARG A C 1
ATOM 1348 O O . ARG A 1 165 ? 11.744 -6.575 -0.094 1.00 81.06 165 ARG A O 1
ATOM 1355 N N . GLN A 1 166 ? 13.151 -6.528 1.655 1.00 81.75 166 GLN A N 1
ATOM 1356 C CA . GLN A 1 166 ? 12.328 -5.677 2.516 1.00 81.75 166 GLN A CA 1
ATOM 1357 C C . GLN A 1 166 ? 12.840 -4.237 2.589 1.00 81.75 166 GLN A C 1
ATOM 1359 O O . GLN A 1 166 ? 12.095 -3.355 3.003 1.00 81.75 166 GLN A O 1
ATOM 1364 N N . ASN A 1 167 ? 14.062 -3.972 2.118 1.00 84.00 167 ASN A N 1
ATOM 1365 C CA . ASN A 1 167 ? 14.655 -2.646 2.217 1.00 84.00 167 ASN A CA 1
ATOM 1366 C C . ASN A 1 167 ? 13.898 -1.614 1.367 1.00 84.00 167 ASN A C 1
ATOM 1368 O O . ASN A 1 167 ? 13.997 -1.599 0.140 1.00 84.00 167 ASN A O 1
ATOM 1372 N N . TYR A 1 168 ? 13.163 -0.737 2.038 1.00 85.25 168 TYR A N 1
ATOM 1373 C CA . TYR A 1 168 ? 12.342 0.296 1.424 1.00 85.25 168 TYR A CA 1
ATOM 1374 C C . TYR A 1 168 ? 13.153 1.473 0.848 1.00 85.25 168 TYR A C 1
ATOM 1376 O O . TYR A 1 168 ? 12.720 2.082 -0.132 1.00 85.25 168 TYR A O 1
ATOM 1384 N N . SER A 1 169 ? 14.353 1.771 1.366 1.00 85.25 169 SER A N 1
ATOM 1385 C CA . SER A 1 169 ? 15.151 2.916 0.892 1.00 85.25 169 SER A CA 1
ATOM 1386 C C . SER A 1 169 ? 15.568 2.767 -0.572 1.00 85.25 169 SER A C 1
ATOM 1388 O O . SER A 1 169 ? 15.581 3.742 -1.323 1.00 85.25 169 SER A O 1
ATOM 1390 N N . PHE A 1 170 ? 15.803 1.531 -1.018 1.00 85.50 170 PHE A N 1
ATOM 1391 C CA . PHE A 1 170 ? 16.070 1.242 -2.424 1.00 85.50 170 PHE A CA 1
ATOM 1392 C C . PHE A 1 170 ? 14.883 1.560 -3.327 1.00 85.50 170 PHE A C 1
ATOM 1394 O O . PHE A 1 170 ? 15.095 2.013 -4.445 1.00 85.50 170 PHE A O 1
ATOM 1401 N N . CYS A 1 171 ? 13.646 1.362 -2.856 1.00 87.25 171 CYS A N 1
ATOM 1402 C CA . CYS A 1 171 ? 12.456 1.708 -3.631 1.00 87.25 171 CYS A CA 1
ATOM 1403 C C . CYS A 1 171 ? 12.413 3.210 -3.925 1.00 87.25 171 CYS A C 1
ATOM 1405 O O . CYS A 1 171 ? 12.216 3.577 -5.076 1.00 87.25 171 CYS A O 1
ATOM 1407 N N . ILE A 1 172 ? 12.669 4.049 -2.912 1.00 87.56 172 ILE A N 1
ATOM 1408 C CA . ILE A 1 172 ? 12.734 5.512 -3.071 1.00 87.56 172 ILE A CA 1
ATOM 1409 C C . ILE A 1 172 ? 13.834 5.890 -4.063 1.00 87.56 172 ILE A C 1
ATOM 1411 O O . ILE A 1 172 ? 13.638 6.731 -4.935 1.00 87.56 172 ILE A O 1
ATOM 1415 N N . LYS A 1 173 ? 15.005 5.263 -3.933 1.00 89.44 173 LYS A N 1
ATOM 1416 C CA . LYS A 1 173 ? 16.173 5.618 -4.734 1.00 89.44 173 LYS A CA 1
ATOM 1417 C C . LYS A 1 173 ? 15.963 5.346 -6.223 1.00 89.44 173 LYS A C 1
ATOM 1419 O O . LYS A 1 173 ? 16.225 6.224 -7.042 1.00 89.44 173 LYS A O 1
ATOM 1424 N N . ILE A 1 174 ? 15.447 4.164 -6.571 1.00 90.81 174 ILE A N 1
ATOM 1425 C CA . ILE A 1 174 ? 15.198 3.804 -7.975 1.00 90.81 174 ILE A CA 1
ATOM 1426 C C . ILE A 1 174 ? 14.017 4.566 -8.590 1.00 90.81 174 ILE A C 1
ATOM 1428 O O . ILE A 1 174 ? 13.921 4.620 -9.809 1.00 90.81 174 ILE A O 1
ATOM 1432 N N . SER A 1 175 ? 13.116 5.125 -7.775 1.00 91.88 175 SER A N 1
ATOM 1433 C CA . SER A 1 175 ? 11.991 5.948 -8.233 1.00 91.88 175 SER A CA 1
ATOM 1434 C C . SER A 1 175 ? 12.261 7.450 -8.125 1.00 91.88 175 SER A C 1
ATOM 1436 O O . SER A 1 175 ? 11.318 8.228 -8.179 1.00 91.88 175 SER A O 1
ATOM 1438 N N . SER A 1 176 ? 13.511 7.862 -7.904 1.00 92.62 176 SER A N 1
ATOM 1439 C CA . SER A 1 176 ? 13.861 9.278 -7.770 1.00 92.62 176 SER A CA 1
ATOM 1440 C C . SER A 1 176 ? 13.786 10.022 -9.105 1.00 92.62 176 SER A C 1
ATOM 1442 O O . SER A 1 176 ? 14.020 9.436 -10.166 1.00 92.62 176 SER A O 1
ATOM 1444 N N . ASP A 1 177 ? 13.535 11.332 -9.041 1.00 93.69 177 ASP A N 1
ATOM 1445 C CA . ASP A 1 177 ? 13.442 12.194 -10.225 1.00 93.69 177 ASP A CA 1
ATOM 1446 C C . ASP A 1 177 ? 14.677 12.083 -11.126 1.00 93.69 177 ASP A C 1
ATOM 1448 O O . ASP A 1 177 ? 14.537 11.920 -12.333 1.00 93.69 177 ASP A O 1
ATOM 1452 N N . CYS A 1 178 ? 15.884 12.073 -10.552 1.00 94.44 178 CYS A N 1
ATOM 1453 C CA . CYS A 1 178 ? 17.132 11.950 -11.311 1.00 94.44 178 CYS A CA 1
ATOM 1454 C C . CYS A 1 178 ? 17.211 10.641 -12.117 1.00 94.44 178 CYS A C 1
ATOM 1456 O O . CYS A 1 178 ? 17.636 10.637 -13.275 1.00 94.44 178 CYS A O 1
ATOM 1458 N N . VAL A 1 179 ? 16.779 9.517 -11.527 1.00 95.00 179 VAL A N 1
ATOM 1459 C CA . VAL A 1 179 ? 16.714 8.226 -12.232 1.00 95.00 179 VAL A CA 1
ATOM 1460 C C . VAL A 1 179 ? 15.699 8.297 -13.364 1.00 95.00 179 VAL A C 1
ATOM 1462 O O . VAL A 1 179 ? 16.005 7.889 -14.482 1.00 95.00 179 VAL A O 1
ATOM 1465 N N . VAL A 1 180 ? 14.509 8.833 -13.099 1.00 95.62 180 VAL A N 1
ATOM 1466 C CA . VAL A 1 180 ? 13.431 8.904 -14.091 1.00 95.62 180 VAL A CA 1
ATOM 1467 C C . VAL A 1 180 ? 13.795 9.833 -15.255 1.00 95.62 180 VAL A C 1
ATOM 1469 O O . VAL A 1 180 ? 13.644 9.437 -16.406 1.00 95.62 180 VAL A O 1
ATOM 1472 N N . GLN A 1 181 ? 14.357 11.010 -14.982 1.00 96.00 181 GLN A N 1
ATOM 1473 C CA . GLN A 1 181 ? 14.838 11.948 -16.006 1.00 96.00 181 GLN A CA 1
ATOM 1474 C C . GLN A 1 181 ? 15.969 11.349 -16.849 1.00 96.00 181 GLN A C 1
ATOM 1476 O O . GLN A 1 181 ? 16.063 11.604 -18.047 1.00 96.00 181 GLN A O 1
ATOM 1481 N N . THR A 1 182 ? 16.836 10.537 -16.241 1.00 95.69 182 THR A N 1
ATOM 1482 C CA . THR A 1 182 ? 17.905 9.847 -16.972 1.00 95.69 182 THR A CA 1
ATOM 1483 C C . THR A 1 182 ? 17.340 8.723 -17.844 1.00 95.69 182 THR A C 1
ATOM 1485 O O . THR A 1 182 ? 17.731 8.605 -19.003 1.00 95.69 182 THR A O 1
ATOM 1488 N N . LEU A 1 183 ? 16.369 7.948 -17.346 1.00 95.88 183 LEU A N 1
ATOM 1489 C CA . LEU A 1 183 ? 15.666 6.937 -18.144 1.00 95.88 183 LEU A CA 1
ATOM 1490 C C . LEU A 1 183 ? 14.938 7.550 -19.343 1.00 95.88 183 LEU A C 1
ATOM 1492 O O . LEU A 1 183 ? 14.922 6.935 -20.404 1.00 95.88 183 LEU A O 1
ATOM 1496 N N . GLU A 1 184 ? 14.360 8.744 -19.206 1.00 95.38 184 GLU A N 1
ATOM 1497 C CA . GLU A 1 184 ? 13.662 9.443 -20.298 1.00 95.38 184 GLU A CA 1
ATOM 1498 C C . GLU A 1 184 ? 14.586 9.792 -21.484 1.00 95.38 184 GLU A C 1
ATOM 1500 O O . GLU A 1 184 ? 14.096 10.013 -22.589 1.00 95.38 184 GLU A O 1
ATOM 1505 N N . LYS A 1 185 ? 15.914 9.778 -21.295 1.00 94.44 185 LYS A N 1
ATOM 1506 C CA . LYS A 1 185 ? 16.908 9.951 -22.374 1.00 94.44 185 LYS A CA 1
ATOM 1507 C C . LYS A 1 185 ? 17.151 8.669 -23.183 1.00 94.44 185 LYS A C 1
ATOM 1509 O O . LYS A 1 185 ? 17.783 8.718 -24.235 1.00 94.44 185 LYS A O 1
ATOM 1514 N N . MET A 1 186 ? 16.696 7.519 -22.687 1.00 93.50 186 MET A N 1
ATOM 1515 C CA . MET A 1 186 ? 16.847 6.213 -23.331 1.00 93.50 186 MET A CA 1
ATOM 1516 C C . MET A 1 186 ? 15.619 5.880 -24.190 1.00 93.50 186 MET A C 1
ATOM 1518 O O . MET A 1 186 ? 14.518 6.369 -23.953 1.00 93.50 186 MET A O 1
ATOM 1522 N N . GLN A 1 187 ? 15.783 5.005 -25.183 1.00 91.56 187 GLN A N 1
ATOM 1523 C CA . GLN A 1 187 ? 14.663 4.541 -26.008 1.00 91.56 187 GLN A CA 1
ATOM 1524 C C . GLN A 1 187 ? 13.821 3.483 -25.277 1.00 91.56 187 GLN A C 1
ATOM 1526 O O . GLN A 1 187 ? 14.359 2.645 -24.555 1.00 91.56 187 GLN A O 1
ATOM 1531 N N . ASN A 1 188 ? 12.506 3.474 -25.533 1.00 90.69 188 ASN A N 1
ATOM 1532 C CA . ASN A 1 188 ? 11.550 2.471 -25.033 1.00 90.69 188 ASN A CA 1
ATOM 1533 C C . ASN A 1 188 ? 11.461 2.363 -23.495 1.00 90.69 188 ASN A C 1
ATOM 1535 O O . ASN A 1 188 ? 11.234 1.279 -22.957 1.00 90.69 188 ASN A O 1
ATOM 1539 N N . THR A 1 189 ? 11.657 3.474 -22.779 1.00 94.25 189 THR A N 1
ATOM 1540 C CA . THR A 1 189 ? 11.623 3.538 -21.306 1.00 94.25 189 THR A CA 1
ATOM 1541 C C . THR A 1 189 ? 10.392 4.246 -20.740 1.00 94.25 189 THR A C 1
ATOM 1543 O O . THR A 1 189 ? 10.234 4.334 -19.519 1.00 94.25 189 THR A O 1
ATOM 1546 N N . ARG A 1 190 ? 9.473 4.736 -21.575 1.00 94.25 190 ARG A N 1
ATOM 1547 C CA . ARG A 1 190 ? 8.310 5.516 -21.133 1.00 94.25 190 ARG A CA 1
ATOM 1548 C C . ARG A 1 190 ? 7.427 4.715 -20.181 1.00 94.25 190 ARG A C 1
ATOM 1550 O O . ARG A 1 190 ? 6.992 5.253 -19.161 1.00 94.25 190 ARG A O 1
ATOM 1557 N N . ALA A 1 191 ? 7.202 3.432 -20.462 1.00 94.50 191 ALA A N 1
ATOM 1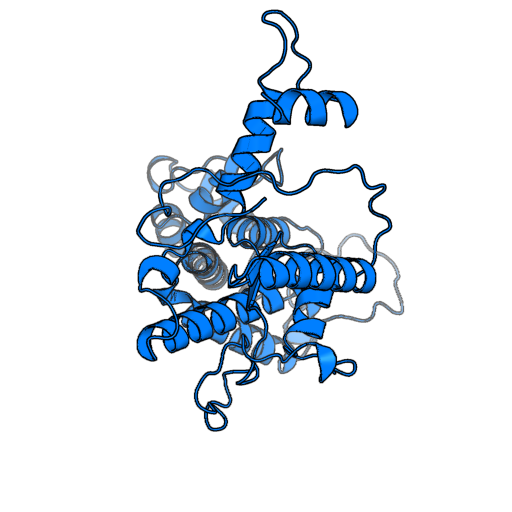558 C CA . ALA A 1 191 ? 6.419 2.561 -19.584 1.00 94.50 191 ALA A CA 1
ATOM 1559 C C . ALA A 1 191 ? 7.048 2.401 -18.190 1.00 94.50 191 ALA A C 1
ATOM 1561 O O . ALA A 1 191 ? 6.340 2.496 -17.182 1.00 94.50 191 ALA A O 1
ATOM 1562 N N . ILE A 1 192 ? 8.368 2.194 -18.104 1.00 94.94 192 ILE A N 1
ATOM 1563 C CA . ILE A 1 192 ? 9.043 2.083 -16.804 1.00 94.94 192 ILE A CA 1
ATOM 1564 C C . ILE A 1 192 ? 9.095 3.430 -16.072 1.00 94.94 192 ILE A C 1
ATOM 1566 O O . ILE A 1 192 ? 8.909 3.450 -14.857 1.00 94.94 192 ILE A O 1
ATOM 1570 N N . CYS A 1 193 ? 9.240 4.554 -16.776 1.00 95.62 193 CYS A N 1
ATOM 1571 C CA . CYS A 1 193 ? 9.160 5.883 -16.166 1.00 95.62 193 CYS A CA 1
ATOM 1572 C C . CYS A 1 193 ? 7.786 6.133 -15.533 1.00 95.62 193 CYS A C 1
ATOM 1574 O O . CYS A 1 193 ? 7.708 6.539 -14.374 1.00 95.62 193 CYS A O 1
ATOM 1576 N N . ILE A 1 194 ? 6.697 5.824 -16.247 1.00 94.69 194 ILE A N 1
ATOM 1577 C CA . ILE A 1 194 ? 5.327 5.920 -15.711 1.00 94.69 194 ILE A CA 1
ATOM 1578 C C . ILE A 1 194 ? 5.169 5.027 -14.476 1.00 94.69 194 ILE A C 1
ATOM 1580 O O . ILE A 1 194 ? 4.612 5.454 -13.464 1.00 94.69 194 ILE A O 1
ATOM 1584 N N . TYR A 1 195 ? 5.684 3.797 -14.540 1.00 95.00 195 TYR A N 1
ATOM 1585 C CA . TYR A 1 195 ? 5.646 2.864 -13.421 1.00 95.00 195 TYR A CA 1
ATOM 1586 C C . TYR A 1 195 ? 6.368 3.410 -12.181 1.00 95.00 195 TYR A C 1
ATOM 1588 O O . TYR A 1 195 ? 5.808 3.373 -11.087 1.00 95.00 195 TYR A O 1
ATOM 1596 N N . LEU A 1 196 ? 7.584 3.936 -12.337 1.00 93.94 196 LEU A N 1
ATOM 1597 C CA . LEU A 1 196 ? 8.386 4.463 -11.230 1.00 93.94 196 LEU A CA 1
ATOM 1598 C C . LEU A 1 196 ? 7.782 5.737 -10.626 1.00 93.94 196 LEU A C 1
ATOM 1600 O O . LEU A 1 196 ? 7.693 5.819 -9.402 1.00 93.94 196 LEU A O 1
ATOM 1604 N N . LYS A 1 197 ? 7.270 6.661 -11.453 1.00 93.31 197 LYS A N 1
ATOM 1605 C CA . LYS A 1 197 ? 6.507 7.831 -10.975 1.00 93.31 197 LYS A CA 1
ATOM 1606 C C . LYS A 1 197 ? 5.290 7.390 -10.156 1.00 93.31 197 LYS A C 1
ATOM 1608 O O . LYS A 1 197 ? 5.046 7.894 -9.065 1.00 93.31 197 LYS A O 1
ATOM 1613 N N . ASN A 1 198 ? 4.560 6.375 -10.630 1.00 91.94 198 ASN A N 1
ATOM 1614 C CA . ASN A 1 198 ? 3.426 5.821 -9.890 1.00 91.94 198 ASN A CA 1
ATOM 1615 C C . ASN A 1 198 ? 3.851 5.220 -8.534 1.00 91.94 198 ASN A C 1
ATOM 1617 O O . ASN A 1 198 ? 3.180 5.437 -7.530 1.00 91.94 198 ASN A O 1
ATOM 1621 N N . VAL A 1 199 ? 4.979 4.500 -8.481 1.00 90.75 199 VAL A N 1
ATOM 1622 C CA . VAL A 1 199 ? 5.530 3.952 -7.227 1.00 90.75 199 VAL A CA 1
ATOM 1623 C C . VAL A 1 199 ? 5.846 5.057 -6.216 1.00 90.75 199 VAL A C 1
ATOM 1625 O O . VAL A 1 199 ? 5.502 4.916 -5.044 1.00 90.75 199 VAL A O 1
ATOM 1628 N N . GLU A 1 200 ? 6.456 6.156 -6.655 1.00 88.81 200 GLU A N 1
ATOM 1629 C CA . GLU A 1 200 ? 6.757 7.308 -5.799 1.00 88.81 200 GLU A CA 1
ATOM 1630 C C . GLU A 1 200 ? 5.473 7.967 -5.258 1.00 88.81 200 GLU A C 1
ATOM 1632 O O . GLU A 1 200 ? 5.368 8.313 -4.077 1.00 88.81 200 GLU A O 1
ATOM 1637 N N . HIS A 1 201 ? 4.468 8.113 -6.119 1.00 89.56 201 HIS A N 1
ATOM 1638 C CA . HIS A 1 201 ? 3.220 8.807 -5.818 1.00 89.56 201 HIS A CA 1
ATOM 1639 C C . HIS A 1 201 ? 2.292 8.060 -4.849 1.00 89.56 201 HIS A C 1
ATOM 1641 O O . HIS A 1 201 ? 1.524 8.709 -4.143 1.00 89.56 201 HIS A O 1
ATOM 1647 N N . ILE A 1 202 ? 2.386 6.730 -4.742 1.00 85.88 202 ILE A N 1
ATOM 1648 C CA . ILE A 1 202 ? 1.514 5.907 -3.876 1.00 85.88 202 ILE A CA 1
ATOM 1649 C C . ILE A 1 202 ? 1.555 6.316 -2.395 1.00 85.88 202 ILE A C 1
ATOM 1651 O O . ILE A 1 202 ? 0.568 6.140 -1.681 1.00 85.88 202 ILE A O 1
ATOM 1655 N N . ASN A 1 203 ? 2.655 6.900 -1.923 1.00 76.06 203 ASN A N 1
ATOM 1656 C CA . ASN A 1 203 ? 2.754 7.393 -0.546 1.00 76.06 203 ASN A CA 1
ATOM 1657 C C . ASN A 1 203 ? 2.133 8.771 -0.317 1.00 76.06 203 ASN A C 1
ATOM 1659 O O . ASN A 1 203 ? 2.048 9.227 0.824 1.00 76.06 203 ASN A O 1
ATOM 1663 N N . ARG A 1 204 ? 1.759 9.479 -1.381 1.00 79.69 204 ARG A N 1
ATOM 1664 C CA . ARG A 1 204 ? 1.302 10.863 -1.312 1.00 79.69 204 ARG A CA 1
ATOM 1665 C C . ARG A 1 204 ? -0.206 10.896 -1.512 1.00 79.69 204 ARG A C 1
ATOM 1667 O O . ARG A 1 204 ? -0.697 10.609 -2.599 1.00 79.69 204 ARG A O 1
ATOM 1674 N N . LEU A 1 205 ? -0.933 11.325 -0.478 1.00 73.25 205 LEU A N 1
ATOM 1675 C CA . LEU A 1 205 ? -2.397 11.454 -0.500 1.00 73.25 205 LEU A CA 1
ATOM 1676 C C . LEU A 1 205 ? -2.909 12.186 -1.748 1.00 73.25 205 LEU A C 1
ATOM 1678 O O . LEU A 1 205 ? -3.871 11.743 -2.368 1.00 73.25 205 LEU A O 1
ATOM 1682 N N . TYR A 1 206 ? -2.227 13.267 -2.137 1.00 81.62 206 TYR A N 1
ATOM 1683 C CA . TYR A 1 206 ? -2.580 14.088 -3.295 1.00 81.62 206 TYR A CA 1
ATOM 1684 C C . TYR A 1 206 ? -2.668 13.290 -4.607 1.00 81.62 206 TYR A C 1
ATOM 1686 O O . TYR A 1 206 ? -3.513 13.574 -5.450 1.00 81.62 206 TYR A O 1
ATOM 1694 N N . TYR A 1 207 ? -1.846 12.250 -4.763 1.00 88.94 207 TYR A N 1
ATOM 1695 C CA . TYR A 1 207 ? -1.786 11.449 -5.984 1.00 88.94 207 TYR A CA 1
ATOM 1696 C C . TYR A 1 207 ? -2.547 10.120 -5.891 1.00 88.94 207 TYR A C 1
ATOM 1698 O O . TYR A 1 207 ? -2.573 9.370 -6.864 1.00 88.94 207 TYR A O 1
ATOM 1706 N N . ALA A 1 208 ? -3.212 9.819 -4.770 1.00 91.25 208 ALA A N 1
ATOM 1707 C CA . ALA A 1 208 ? -3.842 8.514 -4.543 1.00 91.25 208 ALA A CA 1
ATOM 1708 C C . ALA A 1 208 ? -4.851 8.131 -5.649 1.00 91.25 208 ALA A C 1
ATOM 1710 O O . ALA A 1 208 ? -4.816 7.017 -6.187 1.00 91.25 208 ALA A O 1
ATOM 1711 N N . TRP A 1 209 ? -5.707 9.075 -6.059 1.00 94.44 209 TRP A N 1
ATOM 1712 C CA . TRP A 1 209 ? -6.652 8.853 -7.160 1.00 94.44 209 TRP A CA 1
ATOM 1713 C C . TRP A 1 209 ? -5.972 8.760 -8.522 1.00 94.44 209 TRP A C 1
ATOM 1715 O O . TRP A 1 209 ? -6.363 7.909 -9.317 1.00 94.44 209 TRP A O 1
ATOM 1725 N N . LEU A 1 210 ? -4.928 9.555 -8.775 1.00 94.81 210 LEU A N 1
ATOM 1726 C CA . LEU A 1 210 ? -4.142 9.449 -10.006 1.00 94.81 210 LEU A CA 1
ATOM 1727 C C . LEU A 1 210 ? -3.549 8.040 -10.148 1.00 94.81 210 LEU A C 1
ATOM 1729 O O . LEU A 1 210 ? -3.750 7.391 -11.174 1.00 94.81 210 LEU A O 1
ATOM 1733 N N . CYS A 1 211 ? -2.893 7.540 -9.097 1.00 94.25 211 CYS A N 1
ATOM 1734 C CA . CYS A 1 211 ? -2.342 6.186 -9.043 1.00 94.25 211 CYS A CA 1
ATOM 1735 C C . CYS A 1 211 ? -3.423 5.124 -9.288 1.00 94.25 211 CYS A C 1
ATOM 1737 O O . CYS A 1 211 ? -3.236 4.200 -10.083 1.00 94.25 211 CYS A O 1
ATOM 1739 N N . THR A 1 212 ? -4.575 5.274 -8.632 1.00 95.75 212 THR A N 1
ATOM 1740 C CA . THR A 1 212 ? -5.703 4.341 -8.746 1.00 95.75 212 THR A CA 1
ATOM 1741 C C . THR A 1 212 ? -6.268 4.301 -10.161 1.00 95.75 212 THR A C 1
ATOM 1743 O O . THR A 1 212 ? -6.378 3.223 -10.747 1.00 95.75 212 THR A O 1
ATOM 1746 N N . PHE A 1 213 ? -6.582 5.455 -10.752 1.00 96.00 213 PHE A N 1
ATOM 1747 C CA . PHE A 1 213 ? -7.114 5.517 -12.111 1.00 96.00 213 PHE A CA 1
ATOM 1748 C C . PHE A 1 213 ? -6.106 5.021 -13.142 1.00 96.00 213 PHE A C 1
ATOM 1750 O O . PHE A 1 213 ? -6.487 4.274 -14.041 1.00 96.00 213 PHE A O 1
ATOM 1757 N N . LEU A 1 214 ? -4.821 5.339 -12.977 1.00 95.62 214 LEU A N 1
ATOM 1758 C CA . LEU A 1 214 ? -3.769 4.810 -13.838 1.00 95.62 214 LEU A CA 1
ATOM 1759 C C . LEU A 1 214 ? -3.715 3.279 -13.778 1.00 95.62 214 LEU A C 1
ATOM 1761 O O . LEU A 1 214 ? -3.667 2.624 -14.819 1.00 95.62 214 LEU A O 1
ATOM 1765 N N . CYS A 1 215 ? -3.796 2.688 -12.583 1.00 95.94 215 CYS A N 1
ATOM 1766 C CA . CYS A 1 215 ? -3.861 1.236 -12.432 1.00 95.94 215 CYS A CA 1
ATOM 1767 C C . CYS A 1 215 ? -5.139 0.626 -13.032 1.00 95.94 215 CYS A C 1
ATOM 1769 O O . CYS A 1 215 ? -5.058 -0.450 -13.625 1.00 95.94 215 CYS A O 1
ATOM 1771 N N . ARG A 1 216 ? -6.299 1.289 -12.922 1.00 95.75 216 ARG A N 1
ATOM 1772 C CA . ARG A 1 216 ? -7.555 0.839 -13.555 1.00 95.75 216 ARG A CA 1
ATOM 1773 C C . ARG A 1 216 ? -7.465 0.856 -15.076 1.00 95.75 216 ARG A C 1
ATOM 1775 O O . ARG A 1 216 ? -7.820 -0.135 -15.709 1.00 95.75 216 ARG A O 1
ATOM 1782 N N . LEU A 1 217 ? -6.972 1.953 -15.653 1.00 95.38 217 LEU A N 1
ATOM 1783 C CA . LEU A 1 217 ? -6.771 2.092 -17.098 1.00 95.38 217 LEU A CA 1
ATOM 1784 C C . LEU A 1 217 ? -5.787 1.042 -17.610 1.00 95.38 217 LEU A C 1
ATOM 1786 O O . LEU A 1 217 ? -6.065 0.365 -18.597 1.00 95.38 217 LEU A O 1
ATOM 1790 N N . TRP A 1 218 ? -4.682 0.844 -16.890 1.00 95.00 218 TRP A N 1
ATOM 1791 C CA . TRP A 1 218 ? -3.705 -0.190 -17.206 1.00 95.00 218 TRP A CA 1
ATOM 1792 C C . TRP A 1 218 ? -4.333 -1.590 -17.199 1.00 95.00 218 TRP A C 1
ATOM 1794 O O . TRP A 1 218 ? -4.192 -2.339 -18.167 1.00 95.00 218 TRP A O 1
ATOM 1804 N N . LEU A 1 219 ? -5.068 -1.939 -16.140 1.00 94.81 219 LEU A N 1
ATOM 1805 C CA . LEU A 1 219 ? -5.740 -3.233 -16.038 1.00 94.81 219 LEU A CA 1
ATOM 1806 C C . LEU A 1 219 ? -6.780 -3.424 -17.150 1.00 94.81 219 LEU A C 1
ATOM 1808 O O . LEU A 1 219 ? -6.817 -4.488 -17.766 1.00 94.81 219 LEU A O 1
ATOM 1812 N N . SER A 1 220 ? -7.589 -2.400 -17.423 1.00 94.50 220 SER A N 1
ATOM 1813 C CA . SER A 1 220 ? -8.603 -2.420 -18.480 1.00 94.50 220 SER A CA 1
ATOM 1814 C C . SER A 1 220 ? -7.970 -2.650 -19.853 1.00 94.50 220 SER A C 1
ATOM 1816 O O . SER A 1 220 ? -8.414 -3.528 -20.593 1.00 94.50 220 SER A O 1
ATOM 1818 N N . TRP A 1 221 ? -6.872 -1.952 -20.155 1.00 94.44 221 TRP A N 1
ATOM 1819 C CA . TRP A 1 221 ? -6.113 -2.146 -21.388 1.00 94.44 221 TRP A CA 1
ATOM 1820 C C . TRP A 1 221 ? -5.535 -3.565 -21.503 1.00 94.44 221 TRP A C 1
ATOM 1822 O O . TRP A 1 221 ? -5.666 -4.201 -22.548 1.00 94.44 221 TRP A O 1
ATOM 1832 N N . ILE A 1 222 ? -4.954 -4.121 -20.432 1.00 93.12 222 ILE A N 1
ATOM 1833 C CA . ILE A 1 222 ? -4.480 -5.519 -20.431 1.00 93.12 222 ILE A CA 1
ATOM 1834 C C . ILE A 1 222 ? -5.639 -6.487 -20.709 1.00 93.12 222 ILE A C 1
ATOM 1836 O O . ILE A 1 222 ? -5.508 -7.437 -21.489 1.00 93.12 222 ILE A O 1
ATOM 1840 N N . GLN A 1 223 ? -6.791 -6.261 -20.079 1.00 92.00 223 GLN A N 1
ATOM 1841 C CA . GLN A 1 223 ? -7.969 -7.111 -20.234 1.00 92.00 223 GLN A CA 1
ATOM 1842 C C . GLN A 1 223 ? -8.538 -7.063 -21.655 1.00 92.00 223 GLN A C 1
ATOM 1844 O O . GLN A 1 223 ? -8.873 -8.127 -22.182 1.00 92.00 223 GLN A O 1
ATOM 1849 N N . SER A 1 224 ? -8.562 -5.896 -22.300 1.00 91.38 224 SER A N 1
ATOM 1850 C CA . SER A 1 224 ? -9.043 -5.736 -23.679 1.00 91.38 224 SER A CA 1
ATOM 1851 C C . SER A 1 224 ? -8.027 -6.168 -24.744 1.00 91.38 224 SER A C 1
ATOM 1853 O O . SER A 1 224 ? -8.420 -6.592 -25.827 1.00 91.38 224 SER A O 1
ATOM 1855 N N . THR A 1 225 ? -6.725 -6.137 -24.446 1.00 90.69 225 THR A N 1
ATOM 1856 C CA . THR A 1 225 ? -5.672 -6.446 -25.431 1.00 90.69 225 THR A CA 1
ATOM 1857 C C . THR A 1 225 ? -5.536 -7.955 -25.680 1.00 90.69 225 THR A C 1
ATOM 1859 O O . THR A 1 225 ? -5.364 -8.713 -24.721 1.00 90.69 225 THR A O 1
ATOM 1862 N N . PRO A 1 226 ? -5.561 -8.447 -26.933 1.00 88.94 226 PRO A N 1
ATOM 1863 C CA . PRO A 1 226 ? -5.342 -9.862 -27.236 1.00 88.94 226 PRO A CA 1
ATOM 1864 C C . PRO A 1 226 ? -3.998 -10.370 -26.708 1.00 88.94 226 PRO A C 1
ATOM 1866 O O . PRO A 1 226 ? -2.985 -9.676 -26.777 1.00 88.94 226 PRO A O 1
ATOM 1869 N N . ILE A 1 227 ? -3.962 -11.605 -26.204 1.00 85.25 227 ILE A N 1
ATOM 1870 C CA . ILE A 1 227 ? -2.758 -12.116 -25.536 1.00 85.25 227 ILE A CA 1
ATOM 1871 C C . ILE A 1 227 ? -1.543 -12.224 -26.460 1.00 85.25 227 ILE A C 1
ATOM 1873 O O . ILE A 1 227 ? -0.425 -11.992 -26.018 1.00 85.25 227 ILE A O 1
ATOM 1877 N N . ASN A 1 228 ? -1.766 -12.498 -27.746 1.00 83.38 228 ASN A N 1
ATOM 1878 C CA . ASN A 1 228 ? -0.706 -12.571 -28.752 1.00 83.38 228 ASN A CA 1
ATOM 1879 C C . ASN A 1 228 ? -0.008 -11.215 -28.947 1.00 83.38 228 ASN A C 1
ATOM 1881 O O . ASN A 1 228 ? 1.175 -11.167 -29.255 1.00 83.38 228 ASN A O 1
ATOM 1885 N N . THR A 1 229 ? -0.716 -10.107 -28.710 1.00 83.00 229 THR A N 1
ATOM 1886 C CA . THR A 1 229 ? -0.140 -8.757 -28.750 1.00 83.00 229 THR A CA 1
ATOM 1887 C C . THR A 1 229 ? 0.732 -8.474 -27.526 1.00 83.00 229 THR A C 1
ATOM 1889 O O . THR A 1 229 ? 1.684 -7.706 -27.619 1.00 83.00 229 THR A O 1
ATOM 1892 N N . LEU A 1 230 ? 0.423 -9.101 -26.387 1.00 82.56 230 LEU A N 1
ATOM 1893 C CA . LEU A 1 230 ? 1.191 -8.965 -25.148 1.00 82.56 230 LEU A CA 1
ATOM 1894 C C . LEU A 1 230 ? 2.429 -9.879 -25.133 1.00 82.56 230 LEU A C 1
ATOM 1896 O O . LEU A 1 230 ? 3.427 -9.558 -24.507 1.00 82.56 230 LEU A O 1
ATOM 1900 N N . ASP A 1 231 ? 2.400 -11.015 -25.829 1.00 73.81 231 ASP A N 1
ATOM 1901 C CA . ASP A 1 231 ? 3.483 -12.016 -25.815 1.00 73.81 231 ASP A CA 1
ATOM 1902 C C . ASP A 1 231 ? 4.631 -11.716 -26.807 1.00 73.81 231 ASP A C 1
ATOM 1904 O O . ASP A 1 231 ? 5.393 -12.615 -27.140 1.00 73.81 231 ASP A O 1
ATOM 1908 N N . ARG A 1 232 ? 4.775 -10.468 -27.283 1.00 64.31 232 ARG A N 1
ATOM 1909 C CA . ARG A 1 232 ? 5.724 -10.079 -28.353 1.00 64.31 232 ARG A CA 1
ATOM 1910 C C . ARG A 1 232 ? 7.219 -10.241 -28.014 1.00 64.31 232 ARG A C 1
ATOM 1912 O O . ARG A 1 232 ? 8.044 -10.147 -28.915 1.00 64.31 232 ARG A O 1
ATOM 1919 N N . ASP A 1 233 ? 7.573 -10.511 -26.758 1.00 55.41 233 ASP A N 1
ATOM 1920 C CA . ASP A 1 233 ? 8.945 -10.839 -26.337 1.00 55.41 233 ASP A CA 1
ATOM 1921 C C . ASP A 1 233 ? 9.245 -12.342 -26.571 1.00 55.41 233 ASP A C 1
ATOM 1923 O O . ASP A 1 233 ? 9.374 -13.133 -25.633 1.00 55.41 233 ASP A O 1
ATOM 1927 N N . GLU A 1 234 ? 9.365 -12.764 -27.835 1.00 46.75 234 GLU A N 1
ATOM 1928 C CA . GLU A 1 234 ? 9.766 -14.140 -28.204 1.00 46.75 234 GLU A CA 1
ATOM 1929 C C . GLU A 1 234 ? 11.245 -14.457 -27.886 1.00 46.75 234 GLU A C 1
ATOM 1931 O O . GLU A 1 234 ? 11.641 -15.623 -27.808 1.00 46.75 234 GLU A O 1
ATOM 1936 N N . SER A 1 235 ? 12.072 -13.450 -27.593 1.00 44.78 235 SER A N 1
ATOM 1937 C CA . SER A 1 235 ? 13.529 -13.579 -27.414 1.00 44.78 235 SER A CA 1
ATOM 1938 C C . SER A 1 235 ? 13.987 -14.212 -26.085 1.00 44.78 235 SER A C 1
ATOM 1940 O O . SER A 1 235 ? 15.174 -14.178 -25.765 1.00 44.78 235 SER A O 1
ATOM 1942 N N . GLN A 1 236 ? 13.092 -14.816 -25.293 1.00 44.25 236 GLN A N 1
ATOM 1943 C CA . GLN A 1 236 ? 13.459 -15.544 -24.061 1.00 44.25 236 GLN A CA 1
ATOM 1944 C C . GLN A 1 236 ? 13.067 -17.028 -24.028 1.00 44.25 236 GLN A C 1
ATOM 1946 O O . GLN A 1 236 ? 13.266 -17.678 -23.003 1.00 44.25 236 GLN A O 1
ATOM 1951 N N . SER A 1 237 ? 12.576 -17.605 -25.128 1.00 40.69 237 SER A N 1
ATOM 1952 C CA . SER A 1 237 ? 12.138 -19.012 -25.153 1.00 40.69 237 SER A CA 1
ATOM 1953 C C . SER A 1 237 ? 13.089 -19.981 -25.875 1.00 40.69 237 SER A C 1
ATOM 1955 O O . SER A 1 237 ? 12.645 -20.940 -26.486 1.00 40.69 237 SER A O 1
ATOM 1957 N N . VAL A 1 238 ? 14.413 -19.808 -25.768 1.00 38.25 238 VAL A N 1
ATOM 1958 C CA . VAL A 1 238 ? 15.372 -20.805 -26.315 1.00 38.25 238 VAL A CA 1
ATOM 1959 C C . VAL A 1 238 ? 15.519 -22.046 -25.410 1.00 38.25 238 VAL A C 1
ATOM 1961 O O . VAL A 1 238 ? 16.032 -23.071 -25.837 1.00 38.25 238 VAL A O 1
ATOM 1964 N N . TYR A 1 239 ? 14.988 -22.025 -24.183 1.00 39.03 239 TYR A N 1
ATOM 1965 C CA . TYR A 1 239 ? 14.992 -23.194 -23.295 1.00 39.03 239 TYR A CA 1
ATOM 1966 C C . TYR A 1 239 ? 13.638 -23.405 -22.622 1.00 39.03 239 TYR A C 1
ATOM 1968 O O . TYR A 1 239 ? 13.464 -23.158 -21.429 1.00 39.03 239 TYR A O 1
ATOM 1976 N N . SER A 1 240 ? 12.642 -23.872 -23.368 1.00 34.81 240 SER A N 1
ATOM 1977 C CA . SER A 1 240 ? 11.620 -24.754 -22.788 1.00 34.81 240 SER A CA 1
ATOM 1978 C C . SER A 1 240 ? 10.947 -25.564 -23.888 1.00 34.81 240 SER A C 1
ATOM 1980 O O . SER A 1 240 ? 9.994 -25.116 -24.520 1.00 34.81 240 SER A O 1
ATOM 1982 N N . GLY A 1 241 ? 11.433 -26.788 -24.091 1.00 36.56 241 GLY A N 1
ATOM 1983 C CA . GLY A 1 241 ? 10.650 -27.813 -24.764 1.00 36.56 241 GLY A CA 1
ATOM 1984 C C . GLY A 1 241 ? 9.304 -28.010 -24.060 1.00 36.56 241 GLY A C 1
ATOM 1985 O O . GLY A 1 241 ? 9.193 -27.878 -22.840 1.00 36.56 241 GLY A O 1
ATOM 1986 N N . SER A 1 242 ? 8.285 -28.307 -24.865 1.00 39.28 242 SER A N 1
ATOM 1987 C CA . SER A 1 242 ? 7.038 -28.975 -24.477 1.00 39.28 242 SER A CA 1
ATOM 1988 C C . SER A 1 242 ? 6.337 -28.468 -23.206 1.00 39.28 242 SER A C 1
ATOM 1990 O O . SER A 1 242 ? 6.579 -28.944 -22.100 1.00 39.28 242 SER A O 1
ATOM 1992 N N . SER A 1 243 ? 5.332 -27.604 -23.358 1.00 36.50 243 SER A N 1
ATOM 1993 C CA . SER A 1 243 ? 4.201 -27.615 -22.417 1.00 36.50 243 SER A CA 1
ATOM 1994 C C . SER A 1 243 ? 2.893 -27.237 -23.109 1.00 36.50 243 SER A C 1
ATOM 1996 O O . SER A 1 243 ? 2.495 -26.077 -23.181 1.00 36.50 243 SER A O 1
ATOM 1998 N N . LYS A 1 244 ? 2.200 -28.276 -23.594 1.00 37.19 244 LYS A N 1
ATOM 1999 C CA . LYS A 1 244 ? 0.743 -28.277 -23.749 1.00 37.19 244 LYS A CA 1
ATOM 2000 C C . LYS A 1 244 ? 0.125 -27.770 -22.433 1.00 37.19 244 LYS A C 1
ATOM 2002 O O . LYS A 1 244 ? 0.430 -28.311 -21.375 1.00 37.19 244 LYS A O 1
ATOM 2007 N N . GLY A 1 245 ? -0.720 -26.740 -22.500 1.00 38.22 245 GLY A N 1
ATOM 2008 C CA . GLY A 1 245 ? -1.659 -26.408 -21.421 1.00 38.22 245 GLY A CA 1
ATOM 2009 C C . GLY A 1 245 ? -1.212 -25.420 -20.334 1.00 38.22 245 GLY A C 1
ATOM 2010 O O . GLY A 1 245 ? -1.699 -25.527 -19.212 1.00 38.22 245 GLY A O 1
ATOM 2011 N N . ARG A 1 246 ? -0.342 -24.433 -20.604 1.00 44.81 246 ARG A N 1
ATOM 2012 C CA . ARG A 1 246 ? -0.251 -23.271 -19.696 1.00 44.81 246 ARG A CA 1
ATOM 2013 C C . ARG A 1 246 ? -1.383 -22.308 -20.005 1.00 44.81 246 ARG A C 1
ATOM 2015 O O . ARG A 1 246 ? -1.331 -21.602 -21.007 1.00 44.81 246 ARG A O 1
ATOM 2022 N N . ASP A 1 247 ? -2.373 -22.288 -19.123 1.00 43.47 247 ASP A N 1
ATOM 2023 C CA . ASP A 1 247 ? -3.356 -21.219 -19.005 1.00 43.47 247 ASP A CA 1
ATOM 2024 C C . ASP A 1 247 ? -2.611 -19.873 -19.083 1.00 43.47 247 ASP A C 1
ATOM 2026 O O . ASP A 1 247 ? -1.854 -19.506 -18.173 1.00 43.47 247 ASP A O 1
ATOM 2030 N N . LYS A 1 248 ? -2.675 -19.202 -20.245 1.00 57.91 248 LYS A N 1
ATOM 2031 C CA . LYS A 1 248 ? -1.911 -17.978 -20.508 1.00 57.91 248 LYS A CA 1
ATOM 2032 C C . LYS A 1 248 ? -2.583 -16.844 -19.731 1.00 57.91 248 LYS A C 1
ATOM 2034 O O . LYS A 1 248 ? -3.311 -16.020 -20.274 1.00 57.91 248 LYS A O 1
ATOM 2039 N N . SER A 1 249 ? -2.364 -16.811 -18.422 1.00 79.44 249 SER A N 1
ATOM 2040 C CA . SER A 1 249 ? -2.942 -15.786 -17.568 1.00 79.44 249 SER A CA 1
ATOM 2041 C C . SER A 1 249 ? -2.325 -14.428 -17.898 1.00 79.44 249 SER A C 1
ATOM 2043 O O . SER A 1 249 ? -1.118 -14.212 -17.738 1.00 79.44 249 SER A O 1
ATOM 2045 N N . LYS A 1 250 ? -3.172 -13.472 -18.297 1.00 86.88 250 LYS A N 1
ATOM 2046 C CA . LYS A 1 250 ? -2.784 -12.069 -18.522 1.00 86.88 250 LYS A CA 1
ATOM 2047 C C . LYS A 1 250 ? -2.223 -11.386 -17.266 1.00 86.88 250 LYS A C 1
ATOM 2049 O O . LYS A 1 250 ? -1.639 -10.309 -17.345 1.00 86.88 250 LYS A O 1
ATOM 2054 N N . GLN A 1 251 ? -2.337 -12.025 -16.101 1.00 86.75 251 GLN A N 1
ATOM 2055 C CA . GLN A 1 251 ? -1.823 -11.515 -14.835 1.00 86.75 251 GLN A CA 1
ATOM 2056 C C . GLN A 1 251 ? -0.305 -11.279 -14.848 1.00 86.75 251 GLN A C 1
ATOM 2058 O O . GLN A 1 251 ? 0.177 -10.430 -14.099 1.00 86.75 251 GLN A O 1
ATOM 2063 N N . LYS A 1 252 ? 0.472 -11.988 -15.683 1.00 89.69 252 LYS A N 1
ATOM 2064 C CA . LYS A 1 252 ? 1.933 -11.783 -15.783 1.00 89.69 252 LYS A CA 1
ATOM 2065 C C . LYS A 1 252 ? 2.327 -10.391 -16.305 1.00 89.69 252 LYS A C 1
ATOM 2067 O O . LYS A 1 252 ? 3.434 -9.945 -16.006 1.00 89.69 252 LYS A O 1
ATOM 2072 N N . PHE A 1 253 ? 1.413 -9.713 -17.003 1.00 92.81 253 PHE A N 1
ATOM 2073 C CA . PHE A 1 253 ? 1.624 -8.404 -17.628 1.00 92.81 253 PHE A CA 1
ATOM 2074 C C . PHE A 1 253 ? 1.231 -7.211 -16.742 1.00 92.81 253 PHE A C 1
ATOM 2076 O O . PHE A 1 253 ? 1.464 -6.064 -17.113 1.00 92.81 253 PHE A O 1
ATOM 2083 N N . PHE A 1 254 ? 0.667 -7.471 -15.560 1.00 94.31 254 PHE A N 1
ATOM 2084 C CA . PHE A 1 254 ? 0.208 -6.452 -14.617 1.00 94.31 254 PHE A CA 1
ATOM 2085 C C . PHE A 1 254 ? 0.886 -6.612 -13.247 1.00 94.31 254 PHE A C 1
ATOM 2087 O O . PHE A 1 254 ? 1.551 -7.623 -12.956 1.00 94.31 254 PHE A O 1
ATOM 2094 N N . ILE A 1 255 ? 0.700 -5.619 -12.375 1.00 94.44 255 ILE A N 1
ATOM 2095 C CA . ILE A 1 255 ? 1.015 -5.752 -10.951 1.00 94.44 255 ILE A CA 1
ATOM 2096 C C . ILE A 1 255 ? 0.176 -6.868 -10.318 1.00 94.44 255 ILE A C 1
ATOM 2098 O O . ILE A 1 255 ? -0.843 -7.314 -10.846 1.00 94.44 255 ILE A O 1
ATOM 2102 N N . THR A 1 256 ? 0.613 -7.370 -9.164 1.00 92.81 256 THR A N 1
ATOM 2103 C CA . THR A 1 256 ? -0.151 -8.424 -8.484 1.00 92.81 256 THR A CA 1
ATOM 2104 C C . THR A 1 256 ? -1.532 -7.909 -8.081 1.00 92.81 256 THR A C 1
ATOM 2106 O O . THR A 1 256 ? -1.648 -6.784 -7.595 1.00 92.81 256 THR A O 1
ATOM 2109 N N . ASN A 1 257 ? -2.558 -8.755 -8.196 1.00 92.06 257 ASN A N 1
ATOM 2110 C CA . ASN A 1 257 ? -3.919 -8.391 -7.799 1.00 92.06 257 ASN A CA 1
ATOM 2111 C C . ASN A 1 257 ? -4.011 -7.892 -6.338 1.00 92.06 257 ASN A C 1
ATOM 2113 O O . ASN A 1 257 ? -4.683 -6.893 -6.104 1.00 92.06 257 ASN A O 1
ATOM 2117 N N . PRO A 1 258 ? -3.301 -8.488 -5.355 1.00 93.88 258 PRO A N 1
ATOM 2118 C CA . PRO A 1 258 ? -3.247 -7.919 -4.014 1.00 93.88 258 PRO A CA 1
ATOM 2119 C C . PRO A 1 258 ? -2.697 -6.490 -3.972 1.00 93.88 258 PRO A C 1
ATOM 2121 O O . PRO A 1 258 ? -3.288 -5.660 -3.306 1.00 93.88 258 PRO A O 1
ATOM 2124 N N . ALA A 1 259 ? -1.610 -6.184 -4.691 1.00 94.38 259 ALA A N 1
ATOM 2125 C CA . ALA A 1 259 ? -1.060 -4.824 -4.716 1.00 94.38 259 ALA A CA 1
ATOM 2126 C C . ALA A 1 259 ? -2.052 -3.822 -5.327 1.00 94.38 259 ALA A C 1
ATOM 2128 O O . ALA A 1 259 ? -2.279 -2.766 -4.751 1.00 94.38 259 ALA A O 1
ATOM 2129 N N . PHE A 1 260 ? -2.693 -4.185 -6.441 1.00 95.31 260 PHE A N 1
ATOM 2130 C CA . PHE A 1 260 ? -3.736 -3.365 -7.060 1.00 95.31 260 PHE A CA 1
ATOM 2131 C C . PHE A 1 260 ? -4.893 -3.074 -6.093 1.00 95.31 260 PHE A C 1
ATOM 2133 O O . PHE A 1 260 ? -5.243 -1.920 -5.867 1.00 95.31 260 PHE A O 1
ATOM 2140 N N . LEU A 1 261 ? -5.438 -4.113 -5.459 1.00 95.25 261 LEU A N 1
ATOM 2141 C CA . LEU A 1 261 ? -6.528 -3.972 -4.494 1.00 95.25 261 LEU A CA 1
ATOM 2142 C C . LEU A 1 261 ? -6.119 -3.192 -3.234 1.00 95.25 261 LEU A C 1
ATOM 2144 O O . LEU A 1 261 ? -6.975 -2.546 -2.636 1.00 95.25 261 LEU A O 1
ATOM 2148 N N . SER A 1 262 ? -4.847 -3.237 -2.826 1.00 95.12 262 SER A N 1
ATOM 2149 C CA . SER A 1 262 ? -4.328 -2.409 -1.731 1.00 95.12 262 SER A CA 1
ATOM 2150 C C . SER A 1 262 ? -4.255 -0.926 -2.120 1.00 95.12 262 SER A C 1
ATOM 2152 O O . SER A 1 262 ? -4.658 -0.091 -1.315 1.00 95.12 262 SER A O 1
ATOM 2154 N N . ILE A 1 263 ? -3.814 -0.589 -3.344 1.00 95.38 263 ILE A N 1
ATOM 2155 C CA . ILE A 1 263 ? -3.840 0.797 -3.872 1.00 95.38 263 ILE A CA 1
ATOM 2156 C C . ILE A 1 263 ? -5.278 1.330 -3.874 1.00 95.38 263 ILE A C 1
ATOM 2158 O O . ILE A 1 263 ? -5.557 2.417 -3.365 1.00 95.38 263 ILE A O 1
ATOM 2162 N N . GLU A 1 264 ? -6.195 0.523 -4.406 1.00 95.44 264 GLU A N 1
ATOM 2163 C CA . GLU A 1 264 ? -7.625 0.807 -4.453 1.00 95.44 264 GLU A CA 1
ATOM 2164 C C . GLU A 1 264 ? -8.199 1.035 -3.046 1.00 95.44 264 GLU A C 1
ATOM 2166 O O . GLU A 1 264 ? -8.774 2.090 -2.782 1.00 95.44 264 GLU A O 1
ATOM 2171 N N . MET A 1 265 ? -8.000 0.094 -2.116 1.00 94.38 265 MET A N 1
ATOM 2172 C CA . MET A 1 265 ? -8.490 0.212 -0.736 1.00 94.38 265 MET A CA 1
ATOM 2173 C C . MET A 1 265 ? -7.957 1.479 -0.064 1.00 94.38 265 MET A C 1
ATOM 2175 O O . MET A 1 265 ? -8.744 2.242 0.493 1.00 94.38 265 MET A O 1
ATOM 2179 N N . ASN A 1 266 ? -6.648 1.735 -0.156 1.00 94.56 266 ASN A N 1
ATOM 2180 C CA . ASN A 1 266 ? -6.030 2.897 0.474 1.00 94.56 266 ASN A CA 1
ATOM 2181 C C . ASN A 1 266 ? -6.651 4.198 -0.019 1.00 94.56 266 ASN A C 1
ATOM 2183 O O . ASN A 1 266 ? -7.049 5.032 0.788 1.00 94.56 266 ASN A O 1
ATOM 2187 N N . THR A 1 267 ? -6.802 4.349 -1.331 1.00 94.88 267 THR A N 1
ATOM 2188 C CA . THR A 1 267 ? -7.361 5.563 -1.937 1.00 94.88 267 THR A CA 1
ATOM 2189 C C . THR A 1 267 ? -8.798 5.819 -1.491 1.00 94.88 267 THR A C 1
ATOM 2191 O O . THR A 1 267 ? -9.156 6.944 -1.124 1.00 94.88 267 THR A O 1
ATOM 2194 N N . HIS A 1 268 ? -9.622 4.771 -1.445 1.00 94.62 268 HIS A N 1
ATOM 2195 C CA . HIS A 1 268 ? -10.993 4.895 -0.963 1.00 94.62 268 HIS A CA 1
ATOM 2196 C C . HIS A 1 268 ? -11.053 5.219 0.522 1.00 94.62 268 HIS A C 1
ATOM 2198 O O . HIS A 1 268 ? -11.808 6.100 0.925 1.00 94.62 268 HIS A O 1
ATOM 2204 N N . THR A 1 269 ? -10.263 4.529 1.341 1.00 94.19 269 THR A N 1
ATOM 2205 C CA . THR A 1 269 ? -10.223 4.767 2.782 1.00 94.19 269 THR A CA 1
ATOM 2206 C C . THR A 1 269 ? -9.737 6.173 3.094 1.00 94.19 269 THR A C 1
ATOM 2208 O O . THR A 1 269 ? -10.353 6.846 3.914 1.00 94.19 269 THR A O 1
ATOM 2211 N N . MET A 1 270 ? -8.711 6.658 2.400 1.00 93.44 270 MET A N 1
ATOM 2212 C CA . MET A 1 270 ? -8.233 8.026 2.566 1.00 93.44 270 MET A CA 1
ATOM 2213 C C . MET A 1 270 ? -9.296 9.054 2.180 1.00 93.44 270 MET A C 1
ATOM 2215 O O . MET A 1 270 ? -9.532 9.997 2.927 1.00 93.44 270 MET A O 1
ATOM 2219 N N . THR A 1 271 ? -9.997 8.838 1.065 1.00 93.75 271 THR A N 1
ATOM 2220 C CA . THR A 1 271 ? -11.125 9.693 0.663 1.00 93.75 271 THR A CA 1
ATOM 2221 C C . THR A 1 271 ? -12.232 9.677 1.718 1.00 93.75 271 THR A C 1
ATOM 2223 O O . THR A 1 271 ? -12.760 10.726 2.071 1.00 93.75 271 THR A O 1
ATOM 2226 N N . TYR A 1 272 ? -12.544 8.504 2.276 1.00 94.44 272 TYR A N 1
ATOM 2227 C CA . TYR A 1 272 ? -13.523 8.361 3.352 1.00 94.44 272 TYR A CA 1
ATOM 2228 C C . TYR A 1 272 ? -13.110 9.165 4.592 1.00 94.44 272 TYR A C 1
ATOM 2230 O O . TYR A 1 272 ? -13.930 9.894 5.139 1.00 94.44 272 TYR A O 1
ATOM 2238 N N . ILE A 1 273 ? -11.842 9.086 5.014 1.00 94.31 273 ILE A N 1
ATOM 2239 C CA . ILE A 1 273 ? -11.311 9.873 6.141 1.00 94.31 273 ILE A CA 1
ATOM 2240 C C . ILE A 1 273 ? -11.442 11.371 5.854 1.00 94.31 273 ILE A C 1
ATOM 2242 O O . ILE A 1 273 ? -11.948 12.100 6.704 1.00 94.31 273 ILE A O 1
ATOM 2246 N N . THR A 1 274 ? -11.063 11.828 4.658 1.00 94.12 274 THR A N 1
ATOM 2247 C CA . THR A 1 274 ? -11.214 13.234 4.256 1.00 94.12 274 THR A CA 1
ATOM 2248 C C . THR A 1 274 ? -12.665 13.699 4.351 1.00 94.12 274 THR A C 1
ATOM 2250 O O . THR A 1 274 ? -12.929 14.756 4.918 1.00 94.12 274 THR A O 1
ATOM 2253 N N . LEU A 1 275 ? -13.618 12.895 3.875 1.00 94.44 275 LEU A N 1
ATOM 2254 C CA . LEU A 1 275 ? -15.044 13.207 3.985 1.00 94.44 275 LEU A CA 1
ATOM 2255 C C . LEU A 1 275 ? -15.521 13.257 5.438 1.00 94.44 275 LEU A C 1
ATOM 2257 O O . LEU A 1 275 ? -16.315 14.124 5.787 1.00 94.44 275 LEU A O 1
ATOM 2261 N N . LEU A 1 276 ? -15.035 12.365 6.302 1.00 94.50 276 LEU A N 1
ATOM 2262 C CA . LEU A 1 276 ? -15.362 12.410 7.728 1.00 94.50 276 LEU A CA 1
ATOM 2263 C C . LEU A 1 276 ? -14.833 13.677 8.406 1.00 94.50 276 LEU A C 1
ATOM 2265 O O . LEU A 1 276 ? -15.517 14.209 9.276 1.00 94.50 276 LEU A O 1
ATOM 2269 N N . VAL A 1 277 ? -13.652 14.161 8.014 1.00 94.38 277 VAL A N 1
ATOM 2270 C CA . VAL A 1 277 ? -13.091 15.424 8.520 1.00 94.38 277 VAL A CA 1
ATOM 2271 C C . VAL A 1 277 ? -13.904 16.615 8.017 1.00 94.38 277 VAL A C 1
ATOM 2273 O O . VAL A 1 277 ? -14.308 17.445 8.822 1.00 94.38 277 VAL A O 1
ATOM 2276 N N . ILE A 1 278 ? -14.225 16.664 6.719 1.00 94.50 278 ILE A N 1
ATOM 2277 C CA . ILE A 1 278 ? -15.089 17.708 6.132 1.00 94.50 278 ILE A CA 1
ATOM 2278 C C . ILE A 1 278 ? -16.460 17.744 6.828 1.00 94.50 278 ILE A C 1
ATOM 2280 O O . ILE A 1 278 ? -16.993 18.815 7.101 1.00 94.50 278 ILE A O 1
ATOM 2284 N N . ASN A 1 279 ? -17.005 16.575 7.171 1.00 93.75 279 ASN A N 1
ATOM 2285 C CA . ASN A 1 279 ? -18.282 16.436 7.871 1.00 93.75 279 ASN A CA 1
ATOM 2286 C C . ASN A 1 279 ? -18.169 16.579 9.403 1.00 93.75 279 ASN A C 1
ATOM 2288 O O . ASN A 1 279 ? -19.118 16.236 10.107 1.00 93.75 279 ASN A O 1
ATOM 2292 N N . ASN A 1 280 ? -17.025 17.026 9.936 1.00 92.38 280 ASN A N 1
ATOM 2293 C CA . ASN A 1 280 ? -16.766 17.223 11.369 1.00 92.38 280 ASN A CA 1
ATOM 2294 C C . ASN A 1 280 ? -16.964 15.972 12.258 1.00 92.38 280 ASN A C 1
ATOM 2296 O O . ASN A 1 280 ? -17.181 16.080 13.463 1.00 92.38 280 ASN A O 1
ATOM 2300 N N . GLN A 1 281 ? -16.871 14.763 11.696 1.00 92.00 281 GLN A N 1
ATOM 2301 C CA . GLN A 1 281 ? -16.925 13.500 12.455 1.00 92.00 281 GLN A CA 1
ATOM 2302 C C . GLN A 1 281 ? -15.555 13.038 12.962 1.00 92.00 281 GLN A C 1
ATOM 2304 O O . GLN A 1 281 ? -15.478 12.129 13.802 1.00 92.00 281 GLN A O 1
ATOM 2309 N N . LEU A 1 282 ? -14.486 13.623 12.422 1.00 91.94 282 LEU A N 1
ATOM 2310 C CA . LEU A 1 282 ? -13.098 13.398 12.800 1.00 91.94 282 LEU A CA 1
ATOM 2311 C C . LEU A 1 282 ? -12.350 14.732 12.890 1.00 91.94 282 LEU A C 1
ATOM 2313 O O . LEU A 1 282 ? -12.667 15.654 12.141 1.00 91.94 282 LEU A O 1
ATOM 2317 N N . PRO A 1 283 ? -11.334 14.821 13.762 1.00 91.56 283 PRO A N 1
ATOM 2318 C CA . PRO A 1 283 ? -10.463 15.986 13.827 1.00 91.56 283 PRO A CA 1
ATOM 2319 C C . PRO A 1 283 ? -9.527 16.043 12.605 1.00 91.56 283 PRO A C 1
ATOM 2321 O O . PRO A 1 283 ? -9.255 15.016 11.974 1.00 91.56 283 PRO A O 1
ATOM 2324 N N . THR A 1 284 ? -9.000 17.224 12.276 1.00 91.19 284 THR A N 1
ATOM 2325 C CA . THR A 1 284 ? -8.110 17.426 11.113 1.00 91.19 284 THR A CA 1
ATOM 2326 C C . THR A 1 284 ? -6.812 16.627 11.226 1.00 91.19 284 THR A C 1
ATOM 2328 O O . THR A 1 284 ? -6.245 16.209 10.216 1.00 91.19 284 THR A O 1
ATOM 2331 N N . GLU A 1 285 ? -6.382 16.317 12.446 1.00 89.88 285 GLU A N 1
ATOM 2332 C CA . GLU A 1 285 ? -5.270 15.424 12.758 1.00 89.88 285 GLU A CA 1
ATOM 2333 C C . GLU A 1 285 ? -5.407 14.023 12.148 1.00 89.88 285 GLU A C 1
ATOM 2335 O O . GLU A 1 285 ? -4.394 13.387 11.848 1.00 89.88 285 GLU A O 1
ATOM 2340 N N . ALA A 1 286 ? -6.632 13.555 11.888 1.00 89.88 286 ALA A N 1
ATOM 2341 C CA . ALA A 1 286 ? -6.863 12.287 11.199 1.00 89.88 286 ALA A CA 1
ATOM 2342 C C . ALA A 1 286 ? -6.315 12.280 9.756 1.00 89.88 286 ALA A C 1
ATOM 2344 O O . ALA A 1 286 ? -6.149 11.208 9.177 1.00 89.88 286 ALA A O 1
ATOM 2345 N N . LEU A 1 287 ? -5.993 13.446 9.178 1.00 89.88 287 LEU A N 1
ATOM 2346 C CA . LEU A 1 287 ? -5.356 13.578 7.862 1.00 89.88 287 LEU A CA 1
ATOM 2347 C C . LEU A 1 287 ? -3.830 13.399 7.894 1.00 89.88 287 LEU A C 1
ATOM 2349 O O . LEU A 1 287 ? -3.197 13.427 6.838 1.00 89.88 287 LEU A O 1
ATOM 2353 N N . ARG A 1 288 ? -3.211 13.191 9.064 1.00 87.75 288 ARG A N 1
ATOM 2354 C CA . ARG A 1 288 ? -1.774 12.883 9.174 1.00 87.75 288 ARG A CA 1
ATOM 2355 C C . ARG A 1 288 ? -1.497 11.451 8.703 1.00 87.75 288 ARG A C 1
ATOM 2357 O O . ARG A 1 288 ? -1.352 10.521 9.491 1.00 87.75 288 ARG A O 1
ATOM 2364 N N . ILE A 1 289 ? -1.423 11.279 7.384 1.00 81.38 289 ILE A N 1
ATOM 2365 C CA . ILE A 1 289 ? -1.399 9.974 6.700 1.00 81.38 289 ILE A CA 1
ATOM 2366 C C . ILE A 1 289 ? -0.244 9.057 7.121 1.00 81.38 289 ILE A C 1
ATOM 2368 O O . ILE A 1 289 ? -0.372 7.836 7.075 1.00 81.38 289 ILE A O 1
ATOM 2372 N N . TRP A 1 290 ? 0.880 9.625 7.565 1.00 81.75 290 TRP A N 1
ATOM 2373 C CA . TRP A 1 290 ? 2.039 8.852 8.013 1.00 81.75 290 TRP A CA 1
ATOM 2374 C C . TRP A 1 290 ? 1.767 8.061 9.299 1.00 81.75 290 TRP A C 1
ATOM 2376 O O . TRP A 1 290 ? 2.416 7.041 9.528 1.00 81.75 290 TRP A O 1
ATOM 2386 N N . LEU A 1 291 ? 0.772 8.464 10.100 1.00 85.06 291 LEU A N 1
ATOM 2387 C CA . LEU A 1 291 ? 0.339 7.730 11.297 1.00 85.06 291 LEU A CA 1
ATOM 2388 C C . LEU A 1 291 ? -0.367 6.410 10.967 1.00 85.06 291 LEU A C 1
ATOM 2390 O O . LEU A 1 291 ? -0.511 5.549 11.832 1.00 85.06 291 LEU A O 1
ATOM 2394 N N . PHE A 1 292 ? -0.777 6.230 9.712 1.00 85.81 292 PHE A N 1
ATOM 2395 C CA . PHE A 1 292 ? -1.343 4.985 9.209 1.00 85.81 292 PHE A CA 1
ATOM 2396 C C . PHE A 1 292 ? -0.284 4.089 8.554 1.00 85.81 292 PHE A C 1
ATOM 2398 O O . PHE A 1 292 ? -0.643 3.160 7.837 1.00 85.81 292 PHE A O 1
ATOM 2405 N N . SER A 1 293 ? 1.008 4.346 8.761 1.00 84.62 293 SER A N 1
ATOM 2406 C CA . SER A 1 293 ? 2.083 3.458 8.305 1.00 84.62 293 SER A CA 1
ATOM 2407 C C . SER A 1 293 ? 2.517 2.488 9.404 1.00 84.62 293 SER A C 1
ATOM 2409 O O . SER A 1 293 ? 2.295 2.721 10.594 1.00 84.62 293 SER A O 1
ATOM 2411 N N . SER A 1 294 ? 3.158 1.389 9.008 1.00 80.75 294 SER A N 1
ATOM 2412 C CA . SER A 1 294 ? 3.712 0.403 9.946 1.00 80.75 294 SER A CA 1
ATOM 2413 C C . SER A 1 294 ? 4.980 0.892 10.664 1.00 80.75 294 SER A C 1
ATOM 2415 O O . SER A 1 294 ? 5.371 0.314 11.679 1.00 80.75 294 SER A O 1
ATOM 2417 N N . GLN A 1 295 ? 5.614 1.968 10.176 1.00 79.56 295 GLN A N 1
ATOM 2418 C CA . GLN A 1 295 ? 6.954 2.404 10.589 1.00 79.56 295 GLN A CA 1
ATOM 2419 C C . GLN A 1 295 ? 7.080 2.666 12.093 1.00 79.56 295 GLN A C 1
ATOM 2421 O O . GLN A 1 295 ? 8.079 2.296 12.718 1.00 79.56 295 GLN A O 1
ATOM 2426 N N . THR A 1 296 ? 6.049 3.246 12.705 1.00 75.06 296 THR A N 1
ATOM 2427 C CA . THR A 1 296 ? 6.035 3.510 14.148 1.00 75.06 296 THR A CA 1
ATOM 2428 C C . THR A 1 296 ? 6.031 2.210 14.962 1.00 75.06 296 THR A C 1
ATOM 2430 O O . THR A 1 296 ? 6.638 2.139 16.030 1.00 75.06 296 THR A O 1
ATOM 2433 N N . TYR A 1 297 ? 5.419 1.146 14.437 1.00 81.62 297 TYR A N 1
ATOM 2434 C CA . TYR A 1 297 ? 5.370 -0.174 15.068 1.00 81.62 297 TYR A CA 1
ATOM 2435 C C . TYR A 1 297 ? 6.640 -0.994 14.799 1.00 81.62 297 TYR A C 1
ATOM 2437 O O . TYR A 1 297 ? 7.153 -1.656 15.703 1.00 81.62 297 TYR A O 1
ATOM 2445 N N . GLU A 1 298 ? 7.202 -0.910 13.587 1.00 83.12 298 GLU A N 1
ATOM 2446 C CA . GLU A 1 298 ? 8.497 -1.523 13.253 1.00 83.12 298 GLU A CA 1
ATOM 2447 C C . GLU A 1 298 ? 9.621 -0.993 14.154 1.00 83.12 298 GLU A C 1
ATOM 2449 O O . GLU A 1 298 ? 10.533 -1.742 14.520 1.00 83.12 298 GLU A O 1
ATOM 2454 N N . CYS A 1 299 ? 9.537 0.278 14.565 1.00 82.00 299 CYS A N 1
ATOM 2455 C CA . CYS A 1 299 ? 10.473 0.886 15.504 1.00 82.00 299 CYS A CA 1
ATOM 2456 C C . CYS A 1 299 ? 10.549 0.116 16.830 1.00 82.00 299 CYS A C 1
ATOM 2458 O O . CYS A 1 299 ? 11.644 -0.259 17.239 1.00 82.00 299 CYS A O 1
ATOM 2460 N N . MET A 1 300 ? 9.407 -0.234 17.431 1.00 83.94 300 MET A N 1
ATOM 2461 C CA . MET A 1 300 ? 9.366 -1.026 18.666 1.00 83.94 300 MET A CA 1
ATOM 2462 C C . MET A 1 300 ? 10.056 -2.387 18.491 1.00 83.94 300 MET A C 1
ATOM 2464 O O . MET A 1 300 ? 10.852 -2.793 19.335 1.00 83.94 300 MET A O 1
ATOM 2468 N N . PHE A 1 301 ? 9.816 -3.084 17.374 1.00 84.31 301 PHE A N 1
ATOM 2469 C CA . PHE A 1 301 ? 10.505 -4.347 17.094 1.00 84.31 301 PHE A CA 1
ATOM 2470 C C . PHE A 1 301 ? 12.012 -4.168 16.892 1.00 84.31 301 PHE A C 1
ATOM 2472 O O . PHE A 1 301 ? 12.771 -5.088 17.195 1.00 84.31 301 PHE A O 1
ATOM 2479 N N . ARG A 1 302 ? 12.472 -3.034 16.349 1.00 84.38 302 ARG A N 1
ATOM 2480 C CA . ARG A 1 302 ? 13.910 -2.726 16.255 1.00 84.38 302 ARG A CA 1
ATOM 2481 C C . ARG A 1 302 ? 14.506 -2.475 17.636 1.00 84.38 302 ARG A C 1
ATOM 2483 O O . ARG A 1 302 ? 15.511 -3.103 17.948 1.00 84.38 302 ARG A O 1
ATOM 2490 N N . THR A 1 303 ? 13.853 -1.666 18.471 1.00 84.62 303 THR A N 1
ATOM 2491 C CA . THR A 1 303 ? 14.283 -1.400 19.853 1.00 84.62 303 THR A CA 1
ATOM 2492 C C . THR A 1 303 ? 14.351 -2.693 20.663 1.00 84.62 303 THR A C 1
ATOM 2494 O O . THR A 1 303 ? 15.378 -3.012 21.252 1.00 84.62 303 THR A O 1
ATOM 2497 N N . ALA A 1 304 ? 13.307 -3.524 20.619 1.00 84.62 304 ALA A N 1
ATOM 2498 C CA . ALA A 1 304 ? 13.307 -4.804 21.325 1.00 84.62 304 ALA A CA 1
ATOM 2499 C C . ALA A 1 304 ? 14.436 -5.739 20.847 1.00 84.62 304 ALA A C 1
ATOM 2501 O O . ALA A 1 304 ? 14.979 -6.513 21.636 1.00 84.62 304 ALA A O 1
ATOM 2502 N N . ARG A 1 305 ? 14.823 -5.676 19.566 1.00 83.00 305 ARG A N 1
ATOM 2503 C CA . ARG A 1 305 ? 15.962 -6.436 19.027 1.00 83.00 305 ARG A CA 1
ATOM 2504 C C . ARG A 1 305 ? 17.316 -5.854 19.439 1.00 83.00 305 ARG A C 1
ATOM 2506 O O . ARG A 1 305 ? 18.239 -6.634 19.643 1.00 83.00 305 ARG A O 1
ATOM 2513 N N . SER A 1 306 ? 17.428 -4.535 19.606 1.00 83.56 306 SER A N 1
ATOM 2514 C CA . SER A 1 306 ? 18.663 -3.869 20.043 1.00 83.56 306 SER A CA 1
ATOM 2515 C C . SER A 1 306 ? 18.921 -3.967 21.547 1.00 83.56 306 SER A C 1
ATOM 2517 O O . SER A 1 306 ? 20.036 -3.710 21.982 1.00 83.56 306 SER A O 1
ATOM 2519 N N . MET A 1 307 ? 17.931 -4.367 22.351 1.00 81.06 307 MET A N 1
ATOM 2520 C CA . MET A 1 307 ? 18.078 -4.631 23.793 1.00 81.06 307 MET A CA 1
ATOM 2521 C C . MET A 1 307 ? 18.818 -5.955 24.093 1.00 81.06 307 MET A C 1
ATOM 2523 O O . MET A 1 307 ? 18.435 -6.709 24.996 1.00 81.06 307 MET A O 1
ATOM 2527 N N . SER A 1 308 ? 19.850 -6.287 23.315 1.00 74.00 308 SER A N 1
ATOM 2528 C CA . SER A 1 308 ? 20.805 -7.348 23.643 1.00 74.00 308 SER A CA 1
ATOM 2529 C C . SER A 1 308 ? 21.887 -6.809 24.590 1.00 74.00 308 SER A C 1
ATOM 2531 O O . SER A 1 308 ? 22.122 -5.605 24.674 1.00 74.00 308 SER A O 1
ATOM 2533 N N . GLY A 1 309 ? 22.514 -7.694 25.375 1.00 68.69 309 GLY A N 1
ATOM 2534 C CA . GLY A 1 309 ? 23.612 -7.289 26.260 1.00 68.69 309 GLY A CA 1
ATOM 2535 C C . GLY A 1 309 ? 24.798 -6.722 25.461 1.00 68.69 309 GLY A C 1
ATOM 2536 O O . GLY A 1 309 ? 24.959 -7.103 24.300 1.00 68.69 309 GLY A O 1
ATOM 2537 N N . PRO A 1 310 ? 25.657 -5.880 26.069 1.00 60.84 310 PRO A N 1
ATOM 2538 C CA . PRO A 1 310 ? 26.720 -5.123 25.386 1.00 60.84 310 PRO A CA 1
ATOM 2539 C C . PRO A 1 310 ? 27.731 -5.967 24.585 1.00 60.84 310 PRO A C 1
ATOM 2541 O O . PRO A 1 310 ? 28.449 -5.427 23.752 1.00 60.84 310 PRO A O 1
ATOM 2544 N N . PHE A 1 311 ? 27.750 -7.289 24.779 1.00 64.12 311 PHE A N 1
ATOM 2545 C CA . PHE A 1 311 ? 28.627 -8.234 24.077 1.00 64.12 311 PHE A CA 1
ATOM 2546 C C . PHE A 1 311 ? 27.869 -9.354 23.345 1.00 64.12 311 PHE A C 1
ATOM 2548 O O . PHE A 1 311 ? 28.467 -10.349 22.942 1.00 64.12 311 PHE A O 1
ATOM 2555 N N . SER A 1 312 ? 26.547 -9.237 23.183 1.00 68.38 312 SER A N 1
ATOM 2556 C CA . SER A 1 312 ? 25.735 -10.244 22.496 1.00 68.38 312 SER A CA 1
ATOM 2557 C C . SER A 1 312 ? 25.332 -9.759 21.099 1.00 68.38 312 SER A C 1
ATOM 2559 O O . SER A 1 312 ? 24.481 -8.872 20.987 1.00 68.38 312 SER A O 1
ATOM 2561 N N . PRO A 1 313 ? 25.862 -10.371 20.020 1.00 66.44 313 PRO A N 1
ATOM 2562 C CA . PRO A 1 313 ? 25.463 -10.057 18.647 1.00 66.44 313 PRO A CA 1
ATOM 2563 C C . PRO A 1 313 ? 24.100 -10.670 18.278 1.00 66.44 313 PRO A C 1
ATOM 2565 O O . PRO A 1 313 ? 23.683 -10.625 17.121 1.00 66.44 313 PRO A O 1
ATOM 2568 N N . ILE A 1 314 ? 23.409 -11.301 19.234 1.00 71.88 314 ILE A N 1
ATOM 2569 C CA . ILE A 1 314 ? 22.164 -12.022 18.987 1.00 71.88 314 ILE A CA 1
ATOM 2570 C C . ILE A 1 314 ? 21.020 -11.012 18.848 1.00 71.88 314 ILE A C 1
ATOM 2572 O O . ILE A 1 314 ? 20.447 -10.539 19.828 1.00 71.88 314 ILE A O 1
ATOM 2576 N N . VAL A 1 315 ? 20.667 -10.730 17.595 1.00 72.06 315 VAL A N 1
ATOM 2577 C CA . VAL A 1 315 ? 19.545 -9.853 17.224 1.00 72.06 315 VAL A CA 1
ATOM 2578 C C . VAL A 1 315 ? 18.190 -10.558 17.392 1.00 72.06 315 VAL A C 1
ATOM 2580 O O . VAL A 1 315 ? 17.169 -9.914 17.622 1.00 72.06 315 VAL A O 1
ATOM 2583 N N . ASN A 1 316 ? 18.160 -11.891 17.295 1.00 80.25 316 ASN A N 1
ATOM 2584 C CA . ASN A 1 316 ? 16.933 -12.681 17.409 1.00 80.25 316 ASN A CA 1
ATOM 2585 C C . ASN A 1 316 ? 16.583 -12.969 18.873 1.00 80.25 316 ASN A C 1
ATOM 2587 O O . ASN A 1 316 ? 17.455 -13.215 19.699 1.00 80.25 316 ASN A O 1
ATOM 2591 N N . CYS A 1 317 ? 15.296 -12.983 19.204 1.00 79.38 317 CYS A N 1
ATOM 2592 C CA . CYS A 1 317 ? 14.841 -13.325 20.547 1.00 79.38 317 CYS A CA 1
ATOM 2593 C C . CYS A 1 317 ? 13.623 -14.248 20.494 1.00 79.38 317 CYS A C 1
ATOM 2595 O O . CYS A 1 317 ? 12.859 -14.234 19.527 1.00 79.38 317 CYS A O 1
ATOM 2597 N N . SER A 1 318 ? 13.459 -15.082 21.521 1.00 87.12 318 SER A N 1
ATOM 2598 C CA . SER A 1 318 ? 12.245 -15.883 21.679 1.00 87.12 318 SER A CA 1
ATOM 2599 C C . SER A 1 318 ? 11.046 -14.985 21.992 1.00 87.12 318 SER A C 1
ATOM 2601 O O . SER A 1 318 ? 11.207 -13.865 22.476 1.00 87.12 318 SER A O 1
ATOM 2603 N N . VAL A 1 319 ? 9.824 -15.488 21.789 1.00 85.94 319 VAL A N 1
ATOM 2604 C CA . VAL A 1 319 ? 8.596 -14.751 22.148 1.00 85.94 319 VAL A CA 1
ATOM 2605 C C . VAL A 1 319 ? 8.623 -14.318 23.618 1.00 85.94 319 VAL A C 1
ATOM 2607 O O . VAL A 1 319 ? 8.326 -13.169 23.923 1.00 85.94 319 VAL A O 1
ATOM 2610 N N . ALA A 1 320 ? 9.064 -15.194 24.527 1.00 87.00 320 ALA A N 1
ATOM 2611 C CA . ALA A 1 320 ? 9.179 -14.870 25.949 1.00 87.00 320 ALA A CA 1
ATOM 2612 C C . ALA A 1 320 ? 10.189 -13.741 26.221 1.00 87.00 320 ALA A C 1
ATOM 2614 O O . ALA A 1 320 ? 9.955 -12.880 27.066 1.00 87.00 320 ALA A O 1
ATOM 2615 N N . GLN A 1 321 ? 11.315 -13.720 25.502 1.00 88.00 321 GLN A N 1
ATOM 2616 C CA . GLN A 1 321 ? 12.288 -12.631 25.606 1.00 88.00 321 GLN A CA 1
ATOM 2617 C C . GLN A 1 321 ? 11.730 -11.322 25.047 1.00 88.00 321 GLN A C 1
ATOM 2619 O O . GLN A 1 321 ? 11.938 -10.282 25.663 1.00 88.00 321 GLN A O 1
ATOM 2624 N N . PHE A 1 322 ? 11.015 -11.368 23.921 1.00 87.81 322 PHE A N 1
ATOM 2625 C CA . PHE A 1 322 ? 10.355 -10.194 23.359 1.00 87.81 322 PHE A CA 1
ATOM 2626 C C . PHE A 1 322 ? 9.344 -9.597 24.344 1.00 87.81 322 PHE A C 1
ATOM 2628 O O . PHE A 1 322 ? 9.404 -8.400 24.603 1.00 87.81 322 PHE A O 1
ATOM 2635 N N . LEU A 1 323 ? 8.473 -10.421 24.936 1.00 87.75 323 LEU A N 1
ATOM 2636 C CA . LEU A 1 323 ? 7.470 -9.962 25.903 1.00 87.75 323 LEU A CA 1
ATOM 2637 C C . LEU A 1 323 ? 8.121 -9.267 27.107 1.00 87.75 323 LEU A C 1
ATOM 2639 O O . LEU A 1 323 ? 7.770 -8.132 27.403 1.00 87.75 323 LEU A O 1
ATOM 2643 N N . ARG A 1 324 ? 9.165 -9.866 27.699 1.00 86.75 324 ARG A N 1
ATOM 2644 C CA . ARG A 1 324 ? 9.924 -9.241 28.802 1.00 86.75 324 ARG A CA 1
ATOM 2645 C C . ARG A 1 324 ? 10.621 -7.935 28.423 1.00 86.75 324 ARG A C 1
ATOM 2647 O O . ARG A 1 324 ? 10.893 -7.110 29.286 1.00 86.75 324 ARG A O 1
ATOM 2654 N N . ARG A 1 325 ? 11.018 -7.778 27.158 1.00 86.88 325 ARG A N 1
ATOM 2655 C CA . ARG A 1 325 ? 11.657 -6.546 26.668 1.00 86.88 325 ARG A CA 1
ATOM 2656 C C . ARG A 1 325 ? 10.629 -5.458 26.390 1.00 86.88 325 ARG A C 1
ATOM 2658 O O . ARG A 1 325 ? 10.932 -4.304 26.628 1.00 86.88 325 ARG A O 1
ATOM 2665 N N . ALA A 1 326 ? 9.447 -5.829 25.907 1.00 83.62 326 ALA A N 1
ATOM 2666 C CA . ALA A 1 326 ? 8.370 -4.898 25.593 1.00 83.62 326 ALA A CA 1
ATOM 2667 C C . ALA A 1 326 ? 7.648 -4.343 26.836 1.00 83.62 326 ALA A C 1
ATOM 2669 O O . ALA A 1 326 ? 6.916 -3.366 26.718 1.00 83.62 326 ALA A O 1
ATOM 2670 N N . GLU A 1 327 ? 7.834 -4.969 28.002 1.00 81.44 327 GLU A N 1
ATOM 2671 C CA . GLU A 1 327 ? 7.381 -4.463 29.308 1.00 81.44 327 GLU A CA 1
ATOM 2672 C C . GLU A 1 327 ? 8.259 -3.332 29.872 1.00 81.44 327 GLU A C 1
ATOM 2674 O O . GLU A 1 327 ? 7.826 -2.643 30.792 1.00 81.44 327 GLU A O 1
ATOM 2679 N N . LYS A 1 328 ? 9.488 -3.173 29.366 1.00 73.75 328 LYS A N 1
ATOM 2680 C CA . LYS A 1 328 ? 10.456 -2.168 29.826 1.00 73.75 328 LYS A CA 1
ATOM 2681 C C . LYS A 1 328 ? 10.350 -0.881 29.021 1.00 73.75 328 LYS A C 1
ATOM 2683 O O . LYS A 1 328 ? 10.535 0.185 29.639 1.00 73.75 328 LYS A O 1
#

Sequence (328 aa):
MIQPLSSRAIDLPPYLLASYGTDSRYTSNDIISRWKNIFEKFREKHIKVLGYSIDCDSKYLRAMRVITGFFAKSINRNDLFGDHAFVIASCSQWIWFYLRPKQSFLCLQDPTHLITKLRNRLLSSKTSMMFGSESINIRFLLQLIKDFSKLDHGSVKSDVVPKDRQNYSFCIKISSDCVVQTLEKMQNTRAICIYLKNVEHINRLYYAWLCTFLCRLWLSWIQSTPINTLDRDESQSVYSGSSKGRDKSKQKFFITNPAFLSIEMNTHTMTYITLLVINNQLPTEALRIWLFSSQTYECMFRTARSMSGPFSPIVNCSVAQFLRRAEK

pLDDT: mean 84.95, std 12.79, range [34.81, 96.0]

Radius of gyration: 22.23 Å; chains: 1; bounding box: 55×47×59 Å

Organism: NCBI:txid392032